Protein AF-A0A7R9H5E5-F1 (afdb_monomer_lite)

Sequence (296 aa):
MPTAVDPAMDSILPTTTNTPGRDKKLRDTEVVPTHVYNTRYPRPKNFGRKKRLFDQFARIVAHHPYVILVAVTVFSTTCLIIPLTIKKLPNFSDPQLGFEARGTVIAQRLTAWSNLLEATRPSGNLLVNPIEQHTPVASNEILNHIKPFPISKYVNHSKMNKDTDEWHTLNDLEFDEEEGWDHHGHQHLASDGFFCTIPSPQYSRIVFGSSDGSDLFSLDAIHEMCQIEHNMMKLPGVVNICETISPGECCQPWSLGNYIALLHNRTSCFHVTNSEAKTLARLAWLVLYSDLVIVL

Radius of gyration: 41.97 Å; chains: 1; bounding box: 74×59×125 Å

Organism: Timema cristinae (NCBI:txid61476)

Structure (mmCIF, N/CA/C/O backbone):
data_AF-A0A7R9H5E5-F1
#
_entry.id   AF-A0A7R9H5E5-F1
#
loop_
_atom_site.group_PDB
_atom_site.id
_atom_site.type_symbol
_atom_site.label_atom_id
_atom_site.label_alt_id
_atom_site.label_comp_id
_atom_site.label_asym_id
_atom_site.label_entity_id
_atom_site.label_seq_id
_atom_site.pdbx_PDB_ins_code
_atom_site.Cartn_x
_atom_site.Cartn_y
_atom_site.Cartn_z
_atom_site.occupancy
_atom_site.B_iso_or_equiv
_atom_site.auth_seq_id
_atom_site.auth_comp_id
_atom_site.auth_asym_id
_atom_site.auth_atom_id
_atom_site.pdbx_PDB_model_num
ATOM 1 N N . MET A 1 1 ? -19.875 -19.187 -29.699 1.00 30.58 1 MET A N 1
ATOM 2 C CA . MET A 1 1 ? -21.045 -19.181 -30.613 1.00 30.58 1 MET A CA 1
ATOM 3 C C . MET A 1 1 ? -22.263 -18.761 -29.805 1.00 30.58 1 MET A C 1
ATOM 5 O O . MET A 1 1 ? -22.307 -19.220 -28.668 1.00 30.58 1 MET A O 1
ATOM 9 N N . PRO A 1 2 ? -23.256 -18.020 -30.338 1.00 50.38 2 PRO A N 1
ATOM 10 C CA . PRO A 1 2 ? -23.307 -17.133 -31.523 1.00 50.38 2 PRO A CA 1
ATOM 11 C C . PRO A 1 2 ? -23.320 -15.633 -31.084 1.00 50.38 2 PRO A C 1
ATOM 13 O O . PRO A 1 2 ? -23.112 -15.382 -29.904 1.00 50.38 2 PRO A O 1
ATOM 16 N N . THR A 1 3 ? -23.549 -14.582 -31.889 1.00 35.91 3 THR A N 1
ATOM 17 C CA . THR A 1 3 ? -23.019 -14.184 -33.222 1.00 35.91 3 THR A CA 1
ATOM 18 C C . THR A 1 3 ? -22.928 -12.641 -33.296 1.00 35.91 3 THR A C 1
ATOM 20 O O . THR A 1 3 ? -23.486 -11.940 -32.461 1.00 35.91 3 THR A O 1
ATOM 23 N N . ALA A 1 4 ? -22.222 -12.131 -34.308 1.00 37.16 4 ALA A N 1
ATOM 24 C CA . ALA A 1 4 ? -22.147 -10.736 -34.756 1.00 37.16 4 ALA A CA 1
ATOM 25 C C . ALA A 1 4 ? -23.401 -10.229 -35.517 1.00 37.16 4 ALA A C 1
ATOM 27 O O . ALA A 1 4 ? -24.233 -11.055 -35.894 1.00 37.16 4 ALA A O 1
ATOM 28 N N . VAL A 1 5 ? -23.465 -8.912 -35.810 1.00 40.06 5 VAL A N 1
ATOM 29 C CA . VAL A 1 5 ? -23.609 -8.275 -37.159 1.00 40.06 5 VAL A CA 1
ATOM 30 C C . VAL A 1 5 ? -23.925 -6.757 -37.040 1.00 40.06 5 VAL A C 1
ATOM 32 O O . VAL A 1 5 ? -24.759 -6.368 -36.228 1.00 40.06 5 VAL A O 1
ATOM 35 N N . ASP A 1 6 ? -23.259 -5.915 -37.852 1.00 37.25 6 ASP A N 1
ATOM 36 C CA . ASP A 1 6 ? -23.466 -4.448 -37.990 1.00 37.25 6 ASP A CA 1
ATOM 37 C C . ASP A 1 6 ? -24.722 -4.074 -38.825 1.00 37.25 6 ASP A C 1
ATOM 39 O O . ASP A 1 6 ? -25.370 -4.967 -39.380 1.00 37.25 6 ASP A O 1
ATOM 43 N N . PRO A 1 7 ? -25.061 -2.772 -39.009 1.00 48.72 7 PRO A N 1
ATOM 44 C CA . PRO A 1 7 ? -24.618 -2.114 -40.259 1.00 48.72 7 PRO A CA 1
ATOM 45 C C . PRO A 1 7 ? -24.377 -0.575 -40.238 1.00 48.72 7 PRO A C 1
ATOM 47 O O . PRO A 1 7 ? -24.917 0.152 -39.413 1.00 48.72 7 PRO A O 1
ATOM 50 N N . ALA A 1 8 ? -23.604 -0.119 -41.243 1.00 33.59 8 ALA A N 1
ATOM 51 C CA . ALA A 1 8 ? -23.691 1.123 -42.056 1.00 33.59 8 ALA A CA 1
ATOM 52 C C . ALA A 1 8 ? -24.266 2.431 -41.432 1.00 33.59 8 ALA A C 1
ATOM 54 O O . ALA A 1 8 ? -25.416 2.480 -41.021 1.00 33.59 8 ALA A O 1
ATOM 55 N N . MET A 1 9 ? -23.503 3.532 -41.329 1.00 31.14 9 MET A N 1
ATOM 56 C CA . MET A 1 9 ? -23.037 4.460 -42.396 1.00 31.14 9 MET A CA 1
ATOM 57 C C . MET A 1 9 ? -24.109 5.464 -42.861 1.00 31.14 9 MET A C 1
ATOM 59 O O . MET A 1 9 ? -25.024 5.083 -43.580 1.00 31.14 9 MET A O 1
ATOM 63 N N . ASP A 1 10 ? -23.907 6.758 -42.570 1.00 31.78 10 ASP A N 1
ATOM 64 C CA . ASP A 1 10 ? -24.522 7.841 -43.351 1.00 31.78 10 ASP A CA 1
ATOM 65 C C . ASP A 1 10 ? -23.699 9.148 -43.342 1.00 31.78 10 ASP A C 1
ATOM 67 O O . ASP A 1 10 ? -22.773 9.325 -42.547 1.00 31.78 10 ASP A O 1
ATOM 71 N N . SER A 1 11 ? -24.001 10.035 -44.290 1.00 30.53 11 SER A N 1
ATOM 72 C CA . SER A 1 11 ? -23.167 11.168 -44.722 1.00 30.53 11 SER A CA 1
ATOM 73 C C . SER A 1 11 ? -23.732 12.547 -44.350 1.00 30.53 11 SER A C 1
ATOM 75 O O . SER A 1 11 ? -24.943 12.724 -44.257 1.00 30.53 11 SER A O 1
ATOM 77 N N . ILE A 1 12 ? -22.864 13.560 -44.188 1.00 33.69 12 ILE A N 1
ATOM 78 C CA . ILE A 1 12 ? -23.282 14.963 -43.996 1.00 33.69 12 ILE A CA 1
ATOM 79 C C . ILE A 1 12 ? -22.564 15.893 -44.985 1.00 33.69 12 ILE A C 1
ATOM 81 O O . ILE A 1 12 ? -21.343 16.041 -44.975 1.00 33.69 12 ILE A O 1
ATOM 85 N N . LEU A 1 13 ? -23.375 16.552 -45.813 1.00 35.41 13 LEU A N 1
ATOM 86 C CA . LEU A 1 13 ? -23.057 17.701 -46.666 1.00 35.41 13 LEU A CA 1
ATOM 87 C C . LEU A 1 13 ? -23.403 19.006 -45.916 1.00 35.41 13 LEU A C 1
ATOM 89 O O . LEU A 1 13 ? -24.338 18.987 -45.114 1.00 35.41 13 LEU A O 1
ATOM 93 N N . PRO A 1 14 ? -22.781 20.158 -46.235 1.00 37.53 14 PRO A N 1
ATOM 94 C CA . PRO A 1 14 ? -23.384 21.446 -45.896 1.00 37.53 14 PRO A CA 1
ATOM 95 C C . PRO A 1 14 ? -23.662 22.376 -47.099 1.00 37.53 14 PRO A C 1
ATOM 97 O O . PRO A 1 14 ? -22.765 22.826 -47.804 1.00 37.53 14 PRO A O 1
ATOM 100 N N . THR A 1 15 ? -24.942 22.753 -47.187 1.00 30.73 15 THR A N 1
ATOM 101 C CA . THR A 1 15 ? -25.493 24.102 -47.468 1.00 30.73 15 THR A CA 1
ATOM 102 C C . THR A 1 15 ? -25.318 24.821 -48.817 1.00 30.73 15 THR A C 1
ATOM 104 O O . THR A 1 15 ? -24.233 25.082 -49.321 1.00 30.73 15 THR A O 1
ATOM 107 N N . THR A 1 16 ? -26.475 25.291 -49.291 1.00 31.67 16 THR A N 1
ATOM 108 C CA . THR A 1 16 ? -26.753 26.203 -50.412 1.00 31.67 16 THR A CA 1
ATOM 109 C C . THR A 1 16 ? -26.912 27.665 -49.966 1.00 31.67 16 THR A C 1
ATOM 111 O O . THR A 1 16 ? -27.501 27.901 -48.912 1.00 31.67 16 THR A O 1
ATOM 114 N N . THR A 1 17 ? -26.603 28.638 -50.832 1.00 31.16 17 THR A N 1
ATOM 115 C CA . THR A 1 17 ? -27.243 29.978 -50.843 1.00 31.16 17 THR A CA 1
ATOM 116 C C . THR A 1 17 ? -27.491 30.460 -52.285 1.00 31.16 17 THR A C 1
ATOM 118 O O . THR A 1 17 ? -26.980 29.872 -53.236 1.00 31.16 17 THR A O 1
ATOM 121 N N . ASN A 1 18 ? -28.379 31.450 -52.460 1.00 31.80 18 ASN A N 1
ATOM 122 C CA . ASN A 1 18 ? -29.197 31.618 -53.673 1.00 31.80 18 ASN A CA 1
ATOM 123 C C . ASN A 1 18 ? -28.765 32.715 -54.683 1.00 31.80 18 ASN A C 1
ATOM 125 O O . ASN A 1 18 ? -28.077 33.674 -54.354 1.00 31.80 18 ASN A O 1
ATOM 129 N N . THR A 1 19 ? -29.280 32.513 -55.905 1.00 34.25 19 THR A N 1
ATOM 130 C CA . THR A 1 19 ? -29.606 33.389 -57.069 1.00 34.25 19 THR A CA 1
ATOM 131 C C . THR A 1 19 ? -29.951 34.878 -56.780 1.00 34.25 19 THR A C 1
ATOM 133 O O . THR A 1 19 ? -30.268 35.164 -55.626 1.00 34.25 19 THR A O 1
ATOM 136 N N . PRO A 1 20 ? -29.998 35.835 -57.771 1.00 41.03 20 PRO A N 1
ATOM 137 C CA . PRO A 1 20 ? -30.557 35.645 -59.139 1.00 41.03 20 PRO A CA 1
ATOM 138 C C . PRO A 1 20 ? -30.090 36.535 -60.338 1.00 41.03 20 PRO A C 1
ATOM 140 O O . PRO A 1 20 ? -29.451 37.567 -60.174 1.00 41.03 20 PRO A O 1
ATOM 143 N N . GLY A 1 21 ? -30.594 36.210 -61.548 1.00 29.02 21 GLY A N 1
ATOM 144 C CA . GLY A 1 21 ? -31.013 37.221 -62.549 1.00 29.02 21 GLY A CA 1
ATOM 145 C C . GLY A 1 21 ? -30.517 37.077 -64.006 1.00 29.02 21 GLY A C 1
ATOM 146 O O . GLY A 1 21 ? -29.321 37.143 -64.225 1.00 29.02 21 GLY A O 1
ATOM 147 N N . ARG A 1 22 ? -31.472 36.935 -64.956 1.00 33.50 22 ARG A N 1
ATOM 148 C CA . ARG A 1 22 ? -31.569 37.460 -66.361 1.00 33.50 22 ARG A CA 1
ATOM 149 C C . ARG A 1 22 ? -30.285 37.713 -67.205 1.00 33.50 22 ARG A C 1
ATOM 151 O O . ARG A 1 22 ? -29.302 38.228 -66.713 1.00 33.50 22 ARG A O 1
ATOM 158 N N . ASP A 1 23 ? -30.227 37.490 -68.525 1.00 33.25 23 ASP A N 1
ATOM 159 C CA . ASP A 1 23 ? -31.257 37.426 -69.584 1.00 33.25 23 ASP A CA 1
ATOM 160 C C . ASP A 1 23 ? -30.793 36.573 -70.791 1.00 33.25 23 ASP A C 1
ATOM 162 O O . ASP A 1 23 ? -29.602 36.322 -70.971 1.00 33.25 23 ASP A O 1
ATOM 166 N N . LYS A 1 24 ? -31.720 36.173 -71.679 1.00 44.16 24 LYS A N 1
ATOM 167 C CA . LYS A 1 24 ? -31.383 35.583 -72.994 1.00 44.16 24 LYS A CA 1
ATOM 168 C C . LYS A 1 24 ? -31.243 36.678 -74.059 1.00 44.16 24 LYS A C 1
ATOM 170 O O . LYS A 1 24 ? -32.208 37.398 -74.309 1.00 44.16 24 LYS A O 1
ATOM 175 N N . LYS A 1 25 ? -30.117 36.726 -74.783 1.00 35.56 25 LYS A N 1
ATOM 176 C CA . LYS A 1 25 ? -30.017 37.432 -76.076 1.00 35.56 25 LYS A CA 1
ATOM 177 C C . LYS A 1 25 ? -29.274 36.589 -77.122 1.00 35.56 25 LYS A C 1
ATOM 179 O O . LYS A 1 25 ? -28.651 35.584 -76.796 1.00 35.56 25 LYS A O 1
ATOM 184 N N . LEU A 1 26 ? -29.486 36.940 -78.385 1.00 41.50 26 LEU A N 1
ATOM 185 C CA . LEU A 1 26 ? -29.472 36.065 -79.557 1.00 41.50 26 LEU A CA 1
ATOM 186 C C . LEU A 1 26 ? -28.421 36.522 -80.579 1.00 41.50 26 LEU A C 1
ATOM 188 O O . LEU A 1 26 ? -28.488 37.684 -80.973 1.00 41.50 26 LEU A O 1
ATOM 192 N N . ARG A 1 27 ? -27.611 35.573 -81.092 1.00 40.44 27 ARG A N 1
ATOM 193 C CA . ARG A 1 27 ? -26.610 35.737 -82.180 1.00 40.44 27 ARG A CA 1
ATOM 194 C C . ARG A 1 27 ? -25.437 36.681 -81.799 1.00 40.44 27 ARG A C 1
ATOM 196 O O . ARG A 1 27 ? -25.564 37.456 -80.862 1.00 40.44 27 ARG A O 1
ATOM 203 N N . ASP A 1 28 ? -24.226 36.555 -82.350 1.00 35.44 28 ASP A N 1
ATOM 204 C CA . ASP A 1 28 ? -23.826 36.107 -83.696 1.00 35.44 28 ASP A CA 1
ATOM 205 C C . ASP A 1 28 ? -22.746 35.003 -83.750 1.00 35.44 28 ASP A C 1
ATOM 207 O O . ASP A 1 28 ? -22.122 34.636 -82.757 1.00 35.44 28 ASP A O 1
ATOM 211 N N . THR A 1 29 ? -22.563 34.449 -84.951 1.00 49.62 29 THR A N 1
ATOM 212 C CA . THR A 1 29 ? -21.511 33.488 -85.321 1.00 49.62 29 THR A CA 1
ATOM 213 C C . THR A 1 29 ? -20.137 34.152 -85.396 1.00 49.62 29 THR A C 1
ATOM 215 O O . THR A 1 29 ? -19.921 34.990 -86.268 1.00 49.62 29 THR A O 1
ATOM 218 N N . GLU A 1 30 ? -19.179 33.688 -84.592 1.00 36.50 30 GLU A N 1
ATOM 219 C CA . GLU A 1 30 ? -17.757 34.000 -84.766 1.00 36.50 30 GLU A CA 1
ATOM 220 C C . GLU A 1 30 ? -16.917 32.713 -84.735 1.00 36.50 30 GLU A C 1
ATOM 222 O O . GLU A 1 30 ? -17.116 31.828 -83.899 1.00 36.50 30 GLU A O 1
ATOM 227 N N . VAL A 1 31 ? -16.012 32.574 -85.707 1.00 51.69 31 VAL A N 1
ATOM 228 C CA . VAL A 1 31 ? -15.199 31.369 -85.916 1.00 51.69 31 VAL A CA 1
ATOM 229 C C . VAL A 1 31 ? -13.943 31.449 -85.050 1.00 51.69 31 VAL A C 1
ATOM 231 O O . VAL A 1 31 ? -13.020 32.196 -85.363 1.00 51.69 31 VAL A O 1
ATOM 234 N N . VAL A 1 32 ? -13.884 30.649 -83.983 1.00 44.34 32 VAL A N 1
ATOM 235 C CA . VAL A 1 32 ? -12.717 30.579 -83.086 1.00 44.34 32 VAL A CA 1
ATOM 236 C C . VAL A 1 32 ? -11.853 29.353 -83.434 1.00 44.34 32 VAL A C 1
ATOM 238 O O . VAL A 1 32 ? -12.381 28.240 -83.497 1.00 44.34 32 VAL A O 1
ATOM 241 N N . PRO A 1 33 ? -10.535 29.511 -83.673 1.00 45.06 33 PRO A N 1
ATOM 242 C CA . PRO A 1 33 ? -9.680 28.424 -84.144 1.00 45.06 33 PRO A CA 1
ATOM 243 C C . PRO A 1 33 ? -9.351 27.396 -83.053 1.00 45.06 33 PRO A C 1
ATOM 245 O O . PRO A 1 33 ? -9.128 27.726 -81.887 1.00 45.06 33 PRO A O 1
ATOM 248 N N . THR A 1 34 ? -9.231 26.130 -83.457 1.00 48.41 34 THR A N 1
ATOM 249 C CA . THR A 1 34 ? -8.848 25.007 -82.590 1.00 48.41 34 THR A CA 1
ATOM 250 C C . THR A 1 34 ? -7.374 25.074 -82.178 1.00 48.41 34 THR A C 1
ATOM 252 O O . THR A 1 34 ? -6.520 24.398 -82.759 1.00 48.41 34 THR A O 1
ATOM 255 N N . HIS A 1 35 ? -7.057 25.850 -81.142 1.00 42.81 35 HIS A N 1
ATOM 256 C CA . HIS A 1 35 ? -5.754 25.758 -80.487 1.00 42.81 35 HIS A CA 1
ATOM 257 C C . HIS A 1 35 ? -5.678 24.513 -79.597 1.00 42.81 35 HIS A C 1
ATOM 259 O O . HIS A 1 35 ? -6.291 24.421 -78.535 1.00 42.81 35 HIS A O 1
ATOM 265 N N . VAL A 1 36 ? -4.876 23.546 -80.044 1.00 52.59 36 VAL A N 1
ATOM 266 C CA . VAL A 1 36 ? -4.524 22.345 -79.283 1.00 52.59 36 VAL A CA 1
ATOM 267 C C . VAL A 1 36 ? -3.702 22.750 -78.056 1.00 52.59 36 VAL A C 1
ATOM 269 O O . VAL A 1 36 ? -2.493 22.972 -78.153 1.00 52.59 36 VAL A O 1
ATOM 272 N N . TYR A 1 37 ? -4.335 22.797 -76.882 1.00 42.12 37 TYR A N 1
ATOM 273 C CA . TYR A 1 37 ? -3.635 22.929 -75.602 1.00 42.12 37 TYR A CA 1
ATOM 274 C C . TYR A 1 37 ? -2.907 21.627 -75.258 1.00 42.12 37 TYR A C 1
ATOM 276 O O . TYR A 1 37 ? -3.362 20.804 -74.466 1.00 42.12 37 TYR A O 1
ATOM 284 N N . ASN A 1 38 ? -1.736 21.443 -75.863 1.00 46.84 38 ASN A N 1
ATOM 285 C CA . ASN A 1 38 ? -0.820 20.356 -75.549 1.00 46.84 38 ASN A CA 1
ATOM 286 C C . ASN A 1 38 ? -0.124 20.663 -74.208 1.00 46.84 38 ASN A C 1
ATOM 288 O O . ASN A 1 38 ? 1.023 21.114 -74.182 1.00 46.84 38 ASN A O 1
ATOM 292 N N . THR A 1 39 ? -0.832 20.467 -73.088 1.00 45.75 39 THR A N 1
ATOM 293 C CA . THR A 1 39 ? -0.340 20.688 -71.715 1.00 45.75 39 THR A CA 1
ATOM 294 C C . THR A 1 39 ? 0.687 19.627 -71.318 1.00 45.75 39 THR A C 1
ATOM 296 O O . THR A 1 39 ? 0.497 18.785 -70.441 1.00 45.75 39 THR A O 1
ATOM 299 N N . ARG A 1 40 ? 1.848 19.679 -71.973 1.00 50.72 40 ARG A N 1
ATOM 300 C CA . ARG A 1 40 ? 3.015 18.860 -71.659 1.00 50.72 40 ARG A CA 1
ATOM 301 C C . ARG A 1 40 ? 3.670 19.385 -70.381 1.00 50.72 40 ARG A C 1
ATOM 303 O O . ARG A 1 40 ? 4.704 20.048 -70.436 1.00 50.72 40 ARG A O 1
ATOM 310 N N . TYR A 1 41 ? 3.063 19.079 -69.232 1.00 50.50 41 TYR A N 1
ATOM 311 C CA . TYR A 1 41 ? 3.617 19.386 -67.914 1.00 50.50 41 TYR A CA 1
ATOM 312 C C . TYR A 1 41 ? 5.092 18.943 -67.850 1.00 50.50 41 TYR A C 1
ATOM 314 O O . TYR A 1 41 ? 5.395 17.776 -68.141 1.00 50.50 41 TYR A O 1
ATOM 322 N N . PRO A 1 42 ? 6.033 19.839 -67.498 1.00 56.75 42 PRO A N 1
ATOM 323 C CA . PRO A 1 42 ? 7.446 19.500 -67.475 1.00 56.75 42 PRO A CA 1
ATOM 324 C C . PRO A 1 42 ? 7.703 18.473 -66.370 1.00 56.75 42 PRO A C 1
ATOM 326 O O . PRO A 1 42 ? 7.621 18.783 -65.183 1.00 56.75 42 PRO A O 1
ATOM 329 N N . ARG A 1 43 ? 8.032 17.230 -66.753 1.00 55.44 43 ARG A N 1
ATOM 330 C CA . ARG A 1 43 ? 8.411 16.188 -65.787 1.00 55.44 43 ARG A CA 1
ATOM 331 C C . ARG A 1 43 ? 9.616 16.686 -64.975 1.00 55.44 43 ARG A C 1
ATOM 333 O O . ARG A 1 43 ? 10.664 16.934 -65.580 1.00 55.44 43 ARG A O 1
ATOM 340 N N . PRO A 1 44 ? 9.530 16.802 -63.636 1.00 59.41 44 PRO A N 1
ATOM 341 C CA . PRO A 1 44 ? 10.665 17.257 -62.847 1.00 59.41 44 PRO A CA 1
ATOM 342 C C . PRO A 1 44 ? 11.822 16.266 -63.011 1.00 59.41 44 PRO A C 1
ATOM 344 O O . PRO A 1 44 ? 11.633 15.059 -62.871 1.00 59.41 44 PRO A O 1
ATOM 347 N N . LYS A 1 45 ? 13.034 16.753 -63.308 1.00 57.69 45 LYS A N 1
ATOM 348 C CA . LYS A 1 45 ? 14.188 15.896 -63.666 1.00 57.69 45 LYS A CA 1
ATOM 349 C C . LYS A 1 45 ? 14.538 14.865 -62.572 1.00 57.69 45 LYS A C 1
ATOM 351 O O . LYS A 1 45 ? 14.987 13.762 -62.875 1.00 57.69 45 LYS A O 1
ATOM 356 N N . ASN A 1 46 ? 14.210 15.169 -61.314 1.00 55.31 46 ASN A N 1
ATOM 357 C CA . ASN A 1 46 ? 14.373 14.278 -60.157 1.00 55.31 46 ASN A CA 1
ATOM 358 C C . ASN A 1 46 ? 13.368 13.100 -60.112 1.00 55.31 46 ASN A C 1
ATOM 360 O O . ASN A 1 46 ? 13.604 12.115 -59.410 1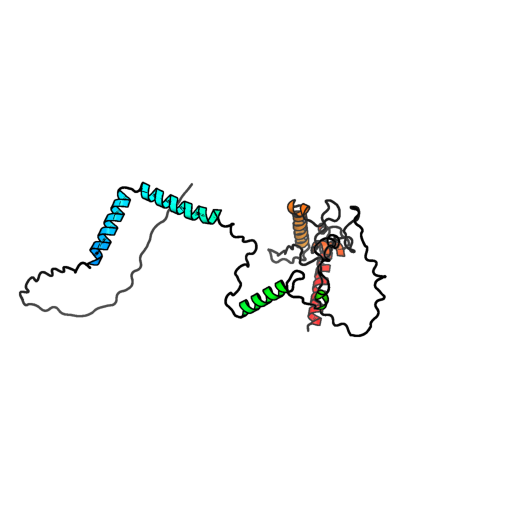.00 55.31 46 ASN A O 1
ATOM 364 N N . PHE A 1 47 ? 12.279 13.154 -60.888 1.00 56.41 47 PHE A N 1
ATOM 365 C CA . PHE A 1 47 ? 11.271 12.091 -60.993 1.00 56.41 47 PHE A CA 1
ATOM 366 C C . PHE A 1 47 ? 11.853 10.798 -61.576 1.00 56.41 47 PHE A C 1
ATOM 368 O O . PHE A 1 47 ? 11.510 9.710 -61.125 1.00 56.41 47 PHE A O 1
ATOM 375 N N . GLY A 1 48 ? 12.787 10.900 -62.529 1.00 60.53 48 GLY A N 1
ATOM 376 C CA . GLY A 1 48 ? 13.416 9.732 -63.154 1.00 60.53 48 GLY A CA 1
ATOM 377 C C . GLY A 1 48 ? 14.241 8.889 -62.176 1.00 60.53 48 GLY A C 1
ATOM 378 O O . GLY A 1 48 ? 14.211 7.662 -62.254 1.00 60.53 48 GLY A O 1
ATOM 379 N N . ARG A 1 49 ? 14.936 9.526 -61.222 1.00 64.31 49 ARG A N 1
ATOM 380 C CA .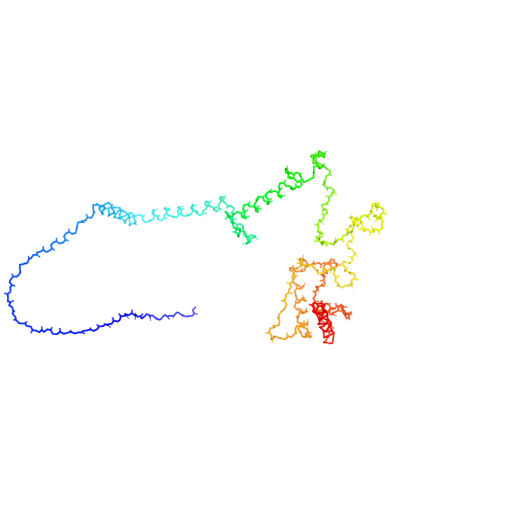 ARG A 1 49 ? 15.738 8.825 -60.203 1.00 64.31 49 ARG A CA 1
ATOM 381 C C . ARG A 1 49 ? 14.840 8.165 -59.150 1.00 64.31 49 ARG A C 1
ATOM 383 O O . ARG A 1 49 ? 15.037 6.992 -58.858 1.00 64.31 49 ARG A O 1
ATOM 390 N N . LYS A 1 50 ? 13.804 8.869 -58.664 1.00 67.25 50 LYS A N 1
ATOM 391 C CA . LYS A 1 50 ? 12.800 8.298 -57.743 1.00 67.25 50 LYS A CA 1
ATOM 392 C C . LYS A 1 50 ? 12.022 7.137 -58.374 1.00 67.25 50 LYS A C 1
ATOM 394 O O . LYS A 1 50 ? 11.904 6.091 -57.747 1.00 67.25 50 LYS A O 1
ATOM 399 N N . LYS A 1 51 ? 11.564 7.282 -59.625 1.00 73.00 51 LYS A N 1
ATOM 400 C CA . LYS A 1 51 ? 10.860 6.213 -60.347 1.00 73.00 51 LYS A CA 1
ATOM 401 C C . LYS A 1 51 ? 11.731 4.962 -60.498 1.00 73.00 51 LYS A C 1
ATOM 403 O O . LYS A 1 51 ? 11.282 3.881 -60.150 1.00 73.00 51 LYS A O 1
ATOM 408 N N . ARG A 1 52 ? 12.995 5.101 -60.923 1.00 74.12 52 ARG A N 1
ATOM 409 C CA . ARG A 1 52 ? 13.918 3.955 -61.054 1.00 74.12 52 ARG A CA 1
ATOM 410 C C . ARG A 1 52 ? 14.137 3.204 -59.736 1.00 74.12 52 ARG A C 1
ATOM 412 O O . ARG A 1 52 ? 14.191 1.982 -59.773 1.00 74.12 52 ARG A O 1
ATOM 419 N N . LEU A 1 53 ? 14.228 3.912 -58.607 1.00 76.69 53 LEU A N 1
ATOM 420 C CA . LEU A 1 53 ? 14.357 3.298 -57.278 1.00 76.69 53 LEU A CA 1
ATOM 421 C C . LEU A 1 53 ? 13.082 2.545 -56.866 1.00 76.69 53 LEU A C 1
ATOM 423 O O . LEU A 1 53 ? 13.169 1.416 -56.392 1.00 76.69 53 LEU A O 1
ATOM 427 N N . PHE A 1 54 ? 11.902 3.124 -57.102 1.00 81.38 54 PHE A N 1
ATOM 428 C CA . PHE A 1 54 ? 10.623 2.463 -56.817 1.00 81.38 54 PHE A CA 1
ATOM 429 C C . PHE A 1 54 ? 10.409 1.224 -57.706 1.00 81.38 54 PHE A C 1
ATOM 431 O O . PHE A 1 54 ? 10.097 0.145 -57.206 1.00 81.38 54 PHE A O 1
ATOM 438 N N . ASP A 1 55 ? 10.696 1.341 -59.007 1.00 81.56 55 ASP A N 1
ATOM 439 C CA . ASP A 1 55 ? 10.650 0.237 -59.973 1.00 81.56 55 ASP A CA 1
ATOM 440 C C . ASP A 1 55 ? 11.692 -0.862 -59.653 1.00 81.56 55 ASP A C 1
ATOM 442 O O . ASP A 1 55 ? 11.541 -2.005 -60.082 1.00 81.56 55 ASP A O 1
ATOM 446 N N . GLN A 1 56 ? 12.788 -0.545 -58.950 1.00 79.38 56 GLN A N 1
ATOM 447 C CA . GLN A 1 56 ? 13.765 -1.525 -58.450 1.00 79.38 56 GLN A CA 1
ATOM 448 C C . GLN A 1 56 ? 13.260 -2.223 -57.183 1.00 79.38 56 GLN A C 1
ATOM 450 O O . GLN A 1 56 ? 13.255 -3.451 -57.140 1.00 79.38 56 GLN A O 1
ATOM 455 N N . PHE A 1 57 ? 12.773 -1.466 -56.197 1.00 85.06 57 PHE A N 1
ATOM 456 C CA . PHE A 1 57 ? 12.185 -2.008 -54.969 1.00 85.06 57 PHE A CA 1
ATOM 457 C C . PHE A 1 57 ? 11.029 -2.974 -55.270 1.00 85.06 57 PHE A C 1
ATOM 459 O O . PHE A 1 57 ? 11.055 -4.118 -54.822 1.00 85.06 57 PHE A O 1
ATOM 466 N N . ALA A 1 58 ? 10.078 -2.567 -56.118 1.00 85.81 58 ALA A N 1
ATOM 467 C CA . ALA A 1 58 ? 8.949 -3.405 -56.520 1.00 85.81 58 ALA A CA 1
ATOM 468 C C . ALA A 1 58 ? 9.391 -4.721 -57.192 1.00 85.81 58 ALA A C 1
ATOM 470 O O . ALA A 1 58 ? 8.815 -5.775 -56.927 1.00 85.81 58 ALA A O 1
ATOM 471 N N . ARG A 1 59 ? 10.452 -4.692 -58.015 1.00 85.56 59 ARG A N 1
ATOM 472 C CA . ARG A 1 59 ? 11.016 -5.910 -58.625 1.00 85.56 59 ARG A CA 1
ATOM 473 C 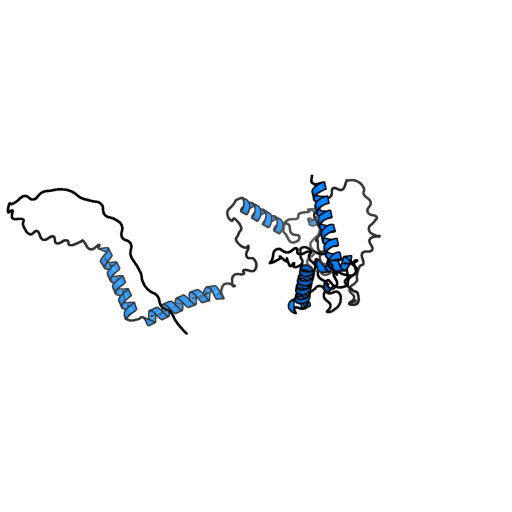C . ARG A 1 59 ? 11.644 -6.844 -57.592 1.00 85.56 59 ARG A C 1
ATOM 475 O O . ARG A 1 59 ? 11.417 -8.046 -57.688 1.00 85.56 59 ARG A O 1
ATOM 482 N N . ILE A 1 60 ? 12.385 -6.311 -56.620 1.00 86.00 60 ILE A N 1
ATOM 483 C CA . ILE A 1 60 ? 13.032 -7.105 -55.561 1.00 86.00 60 ILE A CA 1
ATOM 484 C C . ILE A 1 60 ? 11.974 -7.766 -54.662 1.00 86.00 60 ILE A C 1
ATOM 486 O O . ILE A 1 60 ? 12.068 -8.963 -54.401 1.00 86.00 60 ILE A O 1
ATOM 490 N N . VAL A 1 61 ? 10.926 -7.026 -54.275 1.00 90.94 61 VAL A N 1
ATOM 491 C CA . VAL A 1 61 ? 9.791 -7.557 -53.494 1.00 90.94 61 VAL A CA 1
ATOM 492 C C . VAL A 1 61 ? 9.050 -8.665 -54.248 1.00 90.94 61 VAL A C 1
ATOM 494 O O . VAL A 1 61 ? 8.726 -9.687 -53.650 1.00 90.94 61 VAL A O 1
ATOM 497 N N . ALA A 1 62 ? 8.821 -8.501 -55.554 1.00 90.25 62 ALA A N 1
ATOM 498 C CA . ALA A 1 62 ? 8.095 -9.486 -56.357 1.00 90.25 62 ALA A CA 1
ATOM 499 C C . ALA A 1 62 ? 8.893 -10.774 -56.648 1.00 90.25 62 ALA A C 1
ATOM 501 O O . ALA A 1 62 ? 8.303 -11.849 -56.686 1.00 90.25 62 ALA A O 1
ATOM 502 N N . HIS A 1 63 ? 10.213 -10.687 -56.860 1.00 91.94 63 HIS A N 1
ATOM 503 C CA . HIS A 1 63 ? 11.030 -11.847 -57.260 1.00 91.94 63 HIS A CA 1
ATOM 504 C C . HIS A 1 63 ? 11.695 -12.572 -56.080 1.00 91.94 63 HIS A C 1
ATOM 506 O O . HIS A 1 63 ? 11.978 -13.764 -56.184 1.00 91.94 63 HIS A O 1
ATOM 512 N N . HIS A 1 64 ? 11.948 -11.885 -54.958 1.00 91.25 64 HIS A N 1
ATOM 513 C CA . HIS A 1 64 ? 12.673 -12.448 -53.810 1.00 91.25 64 HIS A CA 1
ATOM 514 C C . HIS A 1 64 ? 12.003 -12.164 -52.444 1.00 91.25 64 HIS A C 1
ATOM 516 O O . HIS A 1 64 ? 12.695 -11.767 -51.501 1.00 91.25 64 HIS A O 1
ATOM 522 N N . PRO A 1 65 ? 10.682 -12.397 -52.276 1.00 91.50 65 PRO A N 1
ATOM 523 C CA . PRO A 1 65 ? 9.968 -12.065 -51.038 1.00 91.50 65 PRO A CA 1
ATOM 524 C C . PRO A 1 65 ? 10.547 -12.776 -49.804 1.00 91.50 65 PRO A C 1
ATOM 526 O O . PRO A 1 65 ? 10.721 -12.152 -48.760 1.00 91.50 65 PRO A O 1
ATOM 529 N N . TYR A 1 66 ? 10.931 -14.051 -49.927 1.00 93.69 66 TYR A N 1
ATOM 530 C CA . TYR A 1 66 ? 11.513 -14.826 -48.823 1.00 93.69 66 TYR A CA 1
ATOM 531 C C . TYR A 1 66 ? 12.844 -14.258 -48.312 1.00 93.69 66 TYR A C 1
ATOM 533 O O . TYR A 1 66 ? 13.091 -14.290 -47.111 1.00 93.69 66 TYR A O 1
ATOM 541 N N . VAL A 1 67 ? 13.680 -13.689 -49.190 1.00 93.31 67 VAL A N 1
ATOM 542 C CA . VAL A 1 67 ? 14.962 -13.077 -48.792 1.00 93.31 67 VAL A CA 1
ATOM 543 C C . VAL A 1 67 ? 14.717 -11.833 -47.937 1.00 93.31 67 VAL A C 1
ATOM 545 O O . VAL A 1 67 ? 15.392 -11.635 -46.930 1.00 93.31 67 VAL A O 1
ATOM 548 N N . ILE A 1 68 ? 13.711 -11.028 -48.295 1.00 93.75 68 ILE A N 1
ATOM 549 C CA . ILE A 1 68 ? 13.305 -9.853 -47.514 1.00 93.75 68 ILE A CA 1
ATOM 550 C C . ILE A 1 68 ? 12.735 -10.286 -46.161 1.00 93.75 68 ILE A C 1
ATOM 552 O O . ILE A 1 68 ? 13.128 -9.732 -45.139 1.00 93.75 68 ILE A O 1
ATOM 556 N N . LEU A 1 69 ? 11.854 -11.293 -46.139 1.00 94.38 69 LEU A N 1
ATOM 557 C CA . LEU A 1 69 ? 11.279 -11.811 -44.895 1.00 94.38 69 LEU A CA 1
ATOM 558 C C . LEU A 1 69 ? 12.366 -12.320 -43.939 1.00 94.38 69 LEU A C 1
ATOM 560 O O . LEU A 1 69 ? 12.356 -11.934 -42.776 1.00 94.38 69 LEU A O 1
ATOM 564 N N . VAL A 1 70 ? 13.335 -13.105 -44.425 1.00 96.12 70 VAL A N 1
ATOM 565 C CA . VAL A 1 70 ? 14.465 -13.590 -43.611 1.00 96.12 70 VAL A CA 1
ATOM 566 C C . VAL A 1 70 ? 15.350 -12.439 -43.122 1.00 96.12 70 VAL A C 1
ATOM 568 O O . VAL A 1 70 ? 15.722 -12.410 -41.952 1.00 96.12 70 VAL A O 1
ATOM 571 N N . ALA A 1 71 ? 15.659 -11.453 -43.970 1.00 95.88 71 ALA A N 1
ATOM 572 C CA . ALA A 1 71 ? 16.445 -10.292 -43.550 1.00 95.88 71 ALA A CA 1
ATOM 573 C C . ALA A 1 71 ? 15.736 -9.483 -42.445 1.00 95.88 71 ALA A C 1
ATOM 575 O O . ALA A 1 71 ? 16.367 -9.085 -41.465 1.00 95.88 71 ALA A O 1
ATOM 576 N N . VAL A 1 72 ? 14.420 -9.279 -42.570 1.00 96.88 72 VAL A N 1
ATOM 577 C CA . VAL A 1 72 ? 13.607 -8.550 -41.585 1.00 96.88 72 VAL A CA 1
ATOM 578 C C . VAL A 1 72 ? 13.443 -9.339 -40.286 1.00 96.88 72 VAL A C 1
ATOM 580 O O . VAL A 1 72 ? 13.542 -8.739 -39.217 1.00 96.88 72 VAL A O 1
ATOM 583 N N . THR A 1 73 ? 13.243 -10.661 -40.328 1.00 96.94 73 THR A N 1
ATOM 584 C CA . THR A 1 73 ? 13.131 -11.466 -39.100 1.00 96.94 73 THR A CA 1
ATOM 585 C C . THR A 1 73 ? 14.461 -11.554 -38.361 1.00 96.94 73 THR A C 1
ATOM 587 O O . THR A 1 73 ? 14.473 -11.371 -37.146 1.00 96.94 73 THR A O 1
ATOM 590 N N . VAL A 1 74 ? 15.592 -11.735 -39.054 1.00 97.81 74 VAL A N 1
ATOM 591 C CA . VAL A 1 74 ? 16.929 -11.717 -38.428 1.00 97.81 74 VAL A CA 1
ATOM 592 C C . VAL A 1 74 ? 17.228 -10.347 -37.810 1.00 97.81 74 VAL A C 1
ATOM 594 O O . VAL A 1 74 ? 17.661 -10.272 -36.660 1.00 97.81 74 VAL A O 1
ATOM 597 N N . PHE A 1 75 ? 16.934 -9.248 -38.511 1.00 97.50 75 PHE A N 1
ATOM 598 C CA . PHE A 1 75 ? 17.104 -7.902 -37.956 1.00 97.50 75 PHE A CA 1
ATOM 599 C C . PHE A 1 75 ? 16.187 -7.645 -36.745 1.00 97.50 75 PHE A C 1
ATOM 601 O O . PHE A 1 75 ? 16.644 -7.192 -35.702 1.00 97.50 75 PHE A O 1
ATOM 608 N N . SER A 1 76 ? 14.902 -8.002 -36.828 1.00 97.31 76 SER A N 1
ATOM 609 C CA . SER A 1 76 ? 13.949 -7.819 -35.724 1.00 97.31 76 SER A CA 1
ATOM 610 C C . SER A 1 76 ? 14.305 -8.661 -34.493 1.00 97.31 76 SER A C 1
ATOM 612 O O . SER A 1 76 ? 14.311 -8.140 -33.380 1.00 97.31 76 SER A O 1
ATOM 614 N N . THR A 1 77 ? 14.648 -9.939 -34.677 1.00 97.62 77 THR A N 1
ATOM 615 C CA . THR A 1 77 ? 15.029 -10.838 -33.574 1.00 97.62 77 THR A CA 1
ATOM 616 C C . THR A 1 77 ? 16.324 -10.401 -32.904 1.00 97.62 77 THR A C 1
ATOM 618 O O . THR A 1 77 ? 16.371 -10.350 -31.678 1.00 97.62 77 THR A O 1
ATOM 621 N N . THR A 1 78 ? 17.348 -10.001 -33.664 1.00 97.06 78 THR A N 1
ATOM 622 C CA . THR A 1 78 ? 18.580 -9.437 -33.084 1.00 97.06 78 THR A CA 1
ATOM 623 C C . THR A 1 78 ? 18.306 -8.144 -32.312 1.00 97.06 78 THR A C 1
ATOM 625 O O . THR A 1 78 ? 18.753 -8.024 -31.172 1.00 97.06 78 THR A O 1
ATOM 628 N N . CYS A 1 79 ? 17.491 -7.226 -32.844 1.00 95.31 79 CYS A N 1
ATOM 629 C CA . CYS A 1 79 ? 17.073 -6.014 -32.130 1.00 95.31 79 CYS A CA 1
ATOM 630 C C . CYS A 1 79 ? 16.264 -6.272 -30.842 1.00 95.31 79 CYS A C 1
ATOM 632 O O . CYS A 1 79 ? 16.246 -5.398 -29.980 1.00 95.31 79 CYS A O 1
ATOM 634 N N . LEU A 1 80 ? 15.624 -7.437 -30.683 1.00 95.19 80 LEU A N 1
ATOM 635 C CA . LEU A 1 80 ? 14.941 -7.835 -29.443 1.00 95.19 80 LEU A CA 1
ATOM 636 C C . LEU A 1 80 ? 15.881 -8.561 -28.468 1.00 95.19 80 LEU A C 1
ATOM 638 O O . LEU A 1 80 ? 15.912 -8.244 -27.281 1.00 95.19 80 LEU A O 1
ATOM 642 N N . ILE A 1 81 ? 16.675 -9.514 -28.960 1.00 96.19 81 ILE A N 1
ATOM 643 C CA . ILE A 1 81 ? 17.561 -10.348 -28.136 1.00 96.19 81 ILE A CA 1
ATOM 644 C C . ILE A 1 81 ? 18.704 -9.517 -27.538 1.00 96.19 81 ILE A C 1
ATOM 646 O O . ILE A 1 81 ? 19.042 -9.704 -26.370 1.00 96.19 81 ILE A O 1
ATOM 650 N N . ILE A 1 82 ? 19.283 -8.574 -28.291 1.00 95.56 82 ILE A N 1
ATOM 651 C CA . ILE A 1 82 ? 20.436 -7.776 -27.841 1.00 95.56 82 ILE A CA 1
ATOM 652 C C . ILE A 1 82 ? 20.099 -6.946 -26.579 1.00 95.56 82 ILE A C 1
ATOM 654 O O . ILE A 1 82 ? 20.811 -7.092 -25.584 1.00 95.56 82 ILE A O 1
ATOM 658 N N . PRO A 1 83 ? 19.016 -6.139 -26.523 1.00 94.00 83 PRO A N 1
ATOM 659 C CA . PRO A 1 83 ? 18.630 -5.445 -25.292 1.00 94.00 83 PRO A CA 1
ATOM 660 C C . PRO A 1 83 ? 18.282 -6.389 -24.136 1.00 94.00 83 PRO A C 1
ATOM 662 O O . PRO A 1 83 ? 18.724 -6.142 -23.017 1.00 94.00 83 PRO A O 1
ATOM 665 N N . LEU A 1 84 ? 17.538 -7.472 -24.404 1.00 93.56 84 LEU A N 1
ATOM 666 C CA . LEU A 1 84 ? 17.065 -8.414 -23.378 1.00 93.56 84 LEU A CA 1
ATOM 667 C C . LEU A 1 84 ? 18.181 -9.259 -22.743 1.00 93.56 84 LEU A C 1
ATOM 669 O O . LEU A 1 84 ? 18.011 -9.748 -21.631 1.00 93.56 84 LEU A O 1
ATOM 673 N N . THR A 1 85 ? 19.308 -9.446 -23.436 1.00 93.75 85 THR A N 1
ATOM 674 C CA . THR A 1 85 ? 20.460 -10.218 -22.933 1.00 93.75 85 THR A CA 1
ATOM 675 C C . THR A 1 85 ? 21.550 -9.337 -22.323 1.00 93.75 85 THR A C 1
ATOM 677 O O . THR A 1 85 ? 22.194 -9.748 -21.362 1.00 93.75 85 THR A O 1
ATOM 680 N N . ILE A 1 86 ? 21.756 -8.119 -22.840 1.00 94.88 86 ILE A N 1
ATOM 681 C CA . ILE A 1 86 ? 22.802 -7.202 -22.352 1.00 94.88 86 ILE A CA 1
ATOM 682 C C . ILE A 1 86 ? 22.333 -6.382 -21.141 1.00 94.88 86 ILE A C 1
ATOM 684 O O . ILE A 1 86 ? 23.151 -5.984 -20.306 1.00 94.88 86 ILE A O 1
ATOM 688 N N . LYS A 1 87 ? 21.035 -6.078 -21.034 1.00 92.12 87 LYS A N 1
ATOM 689 C CA . LYS A 1 87 ? 20.479 -5.292 -19.927 1.00 92.12 87 LYS A CA 1
ATOM 690 C C . LYS A 1 87 ? 19.612 -6.167 -19.033 1.00 92.12 87 LYS A C 1
ATOM 692 O O . LYS A 1 87 ? 18.789 -6.941 -19.508 1.00 92.12 87 LYS A O 1
ATOM 697 N N . LYS A 1 88 ? 19.767 -5.989 -17.717 1.00 91.31 88 LYS A N 1
ATOM 698 C CA . LYS A 1 88 ? 18.788 -6.483 -16.743 1.00 91.31 88 LYS A CA 1
ATOM 699 C C . LYS A 1 88 ? 17.434 -5.835 -17.042 1.00 91.31 88 LYS A C 1
ATOM 701 O O . LYS A 1 88 ? 17.392 -4.671 -17.450 1.00 91.31 88 LYS A O 1
ATOM 706 N N . LEU A 1 89 ? 16.352 -6.578 -16.819 1.00 91.25 89 LEU A N 1
ATOM 707 C CA . LEU A 1 89 ? 14.998 -6.037 -16.924 1.00 91.25 89 LEU A CA 1
ATOM 708 C C . LEU A 1 89 ? 14.844 -4.818 -15.992 1.00 91.25 89 LEU A C 1
ATOM 710 O O . LEU A 1 89 ? 15.438 -4.812 -14.908 1.00 91.25 89 LEU A O 1
ATOM 714 N N . PRO A 1 90 ? 14.089 -3.781 -16.402 1.00 90.62 90 PRO A N 1
ATOM 715 C CA . PRO A 1 90 ? 13.837 -2.623 -15.553 1.00 90.62 90 PRO A CA 1
ATOM 716 C C . PRO A 1 90 ? 13.130 -3.063 -14.270 1.00 90.62 90 PRO A C 1
ATOM 718 O O . PRO A 1 90 ? 12.190 -3.856 -14.316 1.00 90.62 90 PRO A O 1
ATOM 721 N N . ASN A 1 91 ? 13.590 -2.549 -13.129 1.00 91.56 91 ASN A N 1
ATOM 722 C CA . ASN A 1 91 ? 12.924 -2.785 -11.857 1.00 91.56 91 ASN A CA 1
ATOM 723 C C . ASN A 1 91 ? 11.858 -1.707 -11.614 1.00 91.56 91 ASN A C 1
ATOM 725 O O . ASN A 1 91 ? 12.137 -0.521 -11.777 1.00 91.56 91 ASN A O 1
ATOM 729 N N . PHE A 1 92 ? 10.671 -2.135 -11.188 1.00 93.06 92 PHE A N 1
ATOM 730 C CA . PHE A 1 92 ? 9.525 -1.286 -10.853 1.00 93.06 92 PHE A CA 1
ATOM 731 C C . PHE A 1 92 ? 9.123 -1.393 -9.367 1.00 93.06 92 PHE A C 1
ATOM 733 O O . PHE A 1 92 ? 8.004 -1.031 -9.020 1.00 93.06 92 PHE A O 1
ATOM 740 N N . SER A 1 93 ? 10.008 -1.895 -8.486 1.00 95.56 93 SER A N 1
ATOM 741 C CA . SER A 1 93 ? 9.753 -1.987 -7.032 1.00 95.56 93 SER A CA 1
ATOM 742 C C . SER A 1 93 ? 9.322 -0.663 -6.397 1.00 95.56 93 SER A C 1
ATOM 744 O O . SER A 1 93 ? 8.533 -0.679 -5.459 1.00 95.56 93 SER A O 1
ATOM 746 N N . ASP A 1 94 ? 9.838 0.462 -6.897 1.00 94.00 94 ASP A N 1
ATOM 747 C CA . ASP A 1 94 ? 9.422 1.802 -6.491 1.00 94.00 94 ASP A CA 1
ATOM 748 C C . ASP A 1 94 ? 8.764 2.519 -7.688 1.00 94.00 94 ASP A C 1
ATOM 750 O O . ASP A 1 94 ? 9.459 2.886 -8.644 1.00 94.00 94 ASP A O 1
ATOM 754 N N . PRO A 1 95 ? 7.431 2.719 -7.671 1.00 92.44 95 PRO A N 1
ATOM 755 C CA . PRO A 1 95 ? 6.710 3.404 -8.737 1.00 92.44 95 PRO A CA 1
ATOM 756 C C . PRO A 1 95 ? 6.897 4.931 -8.715 1.00 92.44 95 PRO A C 1
ATOM 758 O O . PRO A 1 95 ? 6.447 5.593 -9.647 1.00 92.44 95 PRO A O 1
ATOM 761 N N . GLN A 1 96 ? 7.530 5.506 -7.683 1.00 91.31 96 GLN A N 1
ATOM 762 C CA . GLN A 1 96 ? 7.789 6.948 -7.570 1.00 91.31 96 GLN A CA 1
ATOM 763 C C . GLN A 1 96 ? 9.132 7.367 -8.203 1.00 91.31 96 GLN A C 1
ATOM 765 O O . GLN A 1 96 ? 9.433 8.562 -8.312 1.00 91.31 96 GLN A O 1
ATOM 770 N N . LEU A 1 97 ? 9.925 6.410 -8.698 1.00 90.56 97 LEU A N 1
ATOM 771 C CA . LEU A 1 97 ? 11.157 6.690 -9.433 1.00 90.56 97 LEU A CA 1
ATOM 772 C C . LEU A 1 97 ? 10.878 7.491 -10.714 1.00 90.56 97 LEU A C 1
ATOM 774 O O . LEU A 1 97 ? 10.179 7.044 -11.620 1.00 90.56 97 LEU A O 1
ATOM 778 N N . GLY A 1 98 ? 11.499 8.669 -10.814 1.00 89.25 98 GLY A N 1
ATOM 779 C CA . GLY A 1 98 ? 11.420 9.543 -11.990 1.00 89.25 98 GLY A CA 1
ATOM 780 C C . GLY A 1 98 ? 10.486 10.750 -11.857 1.00 89.25 98 GLY A C 1
ATOM 781 O O . GLY A 1 98 ? 10.491 11.589 -12.753 1.00 89.25 98 GLY A O 1
ATOM 782 N N . PHE A 1 99 ? 9.762 10.904 -10.742 1.00 92.44 99 PHE A N 1
ATOM 783 C CA . PHE A 1 99 ? 8.943 12.099 -10.467 1.00 92.44 99 PHE A CA 1
ATOM 784 C C . PHE A 1 99 ? 9.744 13.310 -9.932 1.00 92.44 99 PHE A C 1
ATOM 786 O O . PHE A 1 99 ? 9.171 14.343 -9.589 1.00 92.44 99 PHE A O 1
ATOM 793 N N . GLU A 1 100 ? 11.076 13.225 -9.888 1.00 90.94 100 GLU A N 1
ATOM 794 C CA . GLU A 1 100 ? 11.949 14.348 -9.533 1.00 90.94 100 GLU A CA 1
ATOM 795 C C . GLU A 1 100 ? 12.059 15.395 -10.662 1.00 90.94 100 GLU A C 1
ATOM 797 O O . GLU A 1 100 ? 12.323 15.081 -11.824 1.00 90.94 100 GLU A O 1
ATOM 802 N N . ALA A 1 101 ? 11.917 16.679 -10.314 1.00 91.81 101 ALA A N 1
ATOM 803 C CA . ALA A 1 101 ? 11.957 17.802 -11.255 1.00 91.81 101 ALA A CA 1
ATOM 804 C C . ALA A 1 101 ? 13.393 18.141 -11.721 1.00 91.81 101 ALA A C 1
ATOM 806 O O . ALA A 1 101 ? 13.958 19.185 -11.370 1.00 91.81 101 ALA A O 1
ATOM 807 N N . ARG A 1 102 ? 14.004 17.242 -12.503 1.00 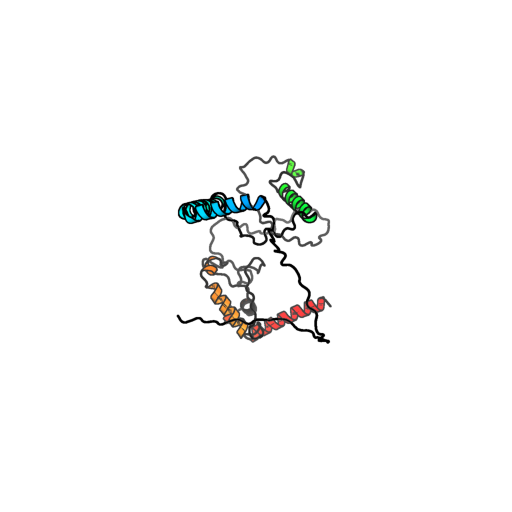91.44 102 ARG A N 1
ATOM 808 C CA . ARG A 1 102 ? 15.380 17.362 -13.018 1.00 91.44 102 ARG A CA 1
ATOM 809 C C . ARG A 1 102 ? 15.618 18.674 -13.775 1.00 91.44 102 ARG A C 1
ATOM 811 O O . ARG A 1 102 ? 14.739 19.199 -14.449 1.00 91.44 102 ARG A O 1
ATOM 818 N N . GLY A 1 103 ? 16.844 19.192 -13.677 1.00 92.50 103 GLY A N 1
ATOM 819 C CA . GLY A 1 103 ? 17.263 20.433 -14.343 1.00 92.50 103 GLY A CA 1
ATOM 820 C C . GLY A 1 103 ? 16.816 21.728 -13.653 1.00 92.50 103 GLY A C 1
ATOM 821 O O . GLY A 1 103 ? 17.217 22.807 -14.081 1.00 92.50 103 GLY A O 1
ATOM 822 N N . THR A 1 104 ? 16.037 21.651 -12.571 1.00 96.44 104 THR A N 1
ATOM 823 C CA . THR A 1 104 ? 15.660 22.823 -11.766 1.00 96.44 104 THR A CA 1
ATOM 824 C C . THR A 1 104 ? 16.732 23.179 -10.729 1.00 96.44 104 THR A C 1
ATOM 826 O O . THR A 1 104 ? 17.458 22.314 -10.235 1.00 96.44 104 THR A O 1
ATOM 829 N N . VAL A 1 105 ? 16.794 24.456 -10.329 1.00 96.75 105 VAL A N 1
ATOM 830 C CA . VAL A 1 105 ? 17.691 24.925 -9.250 1.00 96.75 105 VAL A CA 1
ATOM 831 C C . VAL A 1 105 ? 17.369 24.241 -7.915 1.00 96.75 105 VAL A C 1
ATOM 833 O O . VAL A 1 105 ? 18.273 23.980 -7.123 1.00 96.75 105 VAL A O 1
ATOM 836 N N . ILE A 1 106 ? 16.095 23.912 -7.661 1.00 96.06 106 ILE A N 1
ATOM 837 C CA . ILE A 1 106 ? 15.702 23.179 -6.452 1.00 96.06 106 ILE A CA 1
ATOM 838 C C . ILE A 1 106 ? 16.201 21.729 -6.489 1.00 96.06 106 ILE A C 1
ATOM 840 O O . ILE A 1 106 ? 16.793 21.289 -5.509 1.00 96.06 106 ILE A O 1
ATOM 844 N N . ALA A 1 107 ? 16.089 21.027 -7.624 1.00 95.12 107 ALA A N 1
ATOM 845 C CA . ALA A 1 107 ? 16.653 19.685 -7.769 1.00 95.12 107 ALA A CA 1
ATOM 846 C C . ALA A 1 107 ? 18.180 19.689 -7.613 1.00 95.12 107 ALA A C 1
ATOM 848 O O . ALA A 1 107 ? 18.705 18.878 -6.864 1.00 95.12 107 ALA A O 1
ATOM 849 N N . GLN A 1 108 ? 18.896 20.648 -8.214 1.00 96.12 108 GLN A N 1
ATOM 850 C CA . GLN A 1 108 ? 20.350 20.779 -8.028 1.00 96.12 108 GLN A CA 1
ATOM 851 C C . GLN A 1 108 ? 20.741 20.935 -6.550 1.00 96.12 108 GLN A C 1
ATOM 853 O O . GLN A 1 108 ? 21.689 20.297 -6.095 1.00 96.12 108 GLN A O 1
ATOM 858 N N . ARG A 1 109 ? 20.002 21.753 -5.787 1.00 97.31 109 ARG A N 1
ATOM 859 C CA . ARG A 1 109 ? 20.227 21.931 -4.343 1.00 97.31 109 ARG A CA 1
ATOM 860 C C . ARG A 1 109 ? 19.909 20.664 -3.549 1.00 97.31 109 ARG A C 1
ATOM 862 O O . ARG A 1 109 ? 20.687 20.310 -2.672 1.00 97.31 109 ARG A O 1
ATOM 869 N N . LEU A 1 110 ? 18.820 19.968 -3.878 1.00 95.81 110 LEU A N 1
ATOM 870 C CA . LEU A 1 110 ? 18.445 18.702 -3.241 1.00 95.81 110 LEU A CA 1
ATOM 871 C C . LEU A 1 110 ? 19.465 17.590 -3.529 1.00 95.81 110 LEU A C 1
ATOM 873 O O . LEU A 1 110 ? 19.862 16.898 -2.600 1.00 95.81 110 LEU A O 1
ATOM 877 N N . THR A 1 111 ? 19.961 17.466 -4.764 1.00 94.62 111 THR A N 1
ATOM 878 C CA . THR A 1 111 ? 21.022 16.509 -5.126 1.00 94.62 111 THR A CA 1
ATOM 879 C C . THR A 1 111 ? 22.356 16.852 -4.457 1.00 94.62 111 THR A C 1
ATOM 881 O O . THR A 1 111 ? 23.061 15.963 -3.986 1.00 94.62 111 THR A O 1
ATOM 884 N N . ALA A 1 112 ? 22.721 18.136 -4.369 1.00 96.06 112 ALA A N 1
ATOM 885 C CA . ALA A 1 112 ? 23.919 18.548 -3.636 1.00 96.06 112 ALA A CA 1
ATOM 886 C C . ALA A 1 112 ? 23.802 18.223 -2.135 1.00 96.06 112 ALA A C 1
ATOM 888 O O . ALA A 1 112 ? 24.757 17.737 -1.535 1.00 96.06 112 ALA A O 1
ATOM 889 N N . TRP A 1 113 ? 22.619 18.431 -1.551 1.00 95.75 113 TRP A N 1
ATOM 890 C CA . TRP A 1 113 ? 22.317 18.094 -0.161 1.00 95.75 113 TRP A CA 1
ATOM 891 C C . TRP A 1 113 ? 22.315 16.579 0.099 1.00 95.75 113 TRP A C 1
ATOM 893 O O . TRP A 1 113 ? 22.912 16.137 1.076 1.00 95.75 113 TRP A O 1
ATOM 903 N N . SER A 1 114 ? 21.730 15.761 -0.784 1.00 95.12 114 SER A N 1
ATOM 904 C CA . SER A 1 114 ? 21.771 14.298 -0.646 1.00 95.12 114 SER A CA 1
ATOM 905 C C . SER A 1 114 ? 23.195 13.754 -0.757 1.00 95.12 114 SER A C 1
ATOM 907 O O . SER A 1 114 ? 23.580 12.893 0.027 1.00 95.12 114 SER A O 1
ATOM 909 N N . ASN A 1 115 ? 24.000 14.297 -1.676 1.00 94.38 115 ASN A N 1
ATOM 910 C CA . ASN A 1 115 ? 25.408 13.927 -1.817 1.00 94.38 115 ASN A CA 1
ATOM 911 C C . ASN A 1 115 ? 26.239 14.346 -0.594 1.00 94.38 115 ASN A C 1
ATOM 913 O O . ASN A 1 115 ? 27.152 13.621 -0.209 1.00 94.38 115 ASN A O 1
ATOM 917 N N . LEU A 1 116 ? 25.918 15.486 0.031 1.00 94.94 116 LEU A N 1
ATOM 918 C CA . LEU A 1 116 ? 26.539 15.907 1.287 1.00 94.94 116 LEU A CA 1
ATOM 919 C C . LEU A 1 116 ? 26.193 14.935 2.422 1.00 94.94 116 LEU A C 1
ATOM 921 O O . LEU A 1 116 ? 27.107 14.445 3.073 1.00 94.94 116 LEU A O 1
ATOM 925 N N . LEU A 1 117 ? 24.907 14.606 2.607 1.00 94.06 117 LEU A N 1
ATOM 926 C CA . LEU A 1 117 ? 24.456 13.656 3.633 1.00 94.06 117 LEU A CA 1
ATOM 927 C C . LEU A 1 117 ? 25.085 12.264 3.468 1.00 94.06 117 LEU A C 1
ATOM 929 O O . LEU A 1 117 ? 25.450 11.640 4.461 1.00 94.06 117 LEU A O 1
ATOM 933 N N . GLU A 1 118 ? 25.230 11.789 2.228 1.00 92.31 118 GLU A N 1
ATOM 934 C CA . GLU A 1 118 ? 25.933 10.544 1.896 1.00 92.31 118 GLU A CA 1
ATOM 935 C C . GLU A 1 118 ? 27.424 10.628 2.264 1.00 92.31 118 GLU A C 1
ATOM 937 O O . GLU A 1 118 ? 27.960 9.731 2.913 1.00 92.31 118 GLU A O 1
ATOM 942 N N . ALA A 1 119 ? 28.087 11.736 1.920 1.00 91.38 119 ALA A N 1
ATOM 943 C CA . ALA A 1 119 ? 29.498 11.960 2.221 1.00 91.38 119 ALA A CA 1
ATOM 944 C C . ALA A 1 119 ? 29.790 12.169 3.720 1.00 91.38 119 ALA A C 1
ATOM 946 O O . ALA A 1 119 ? 30.923 11.925 4.132 1.00 91.38 119 ALA A O 1
ATOM 947 N N . THR A 1 120 ? 28.795 12.577 4.520 1.00 91.62 120 THR A N 1
ATOM 948 C CA . THR A 1 120 ? 28.869 12.712 5.989 1.00 91.62 120 THR A CA 1
ATOM 949 C C . THR A 1 120 ? 28.384 11.483 6.768 1.00 91.62 120 THR A C 1
ATOM 951 O O . THR A 1 120 ? 28.198 11.560 7.982 1.00 91.62 120 THR A O 1
ATOM 954 N N . ARG A 1 121 ? 28.123 10.344 6.108 1.00 87.00 121 ARG A N 1
ATOM 955 C CA . ARG A 1 121 ? 27.841 9.080 6.816 1.00 87.00 121 ARG A CA 1
ATOM 956 C C . ARG A 1 121 ? 29.066 8.621 7.628 1.00 87.00 121 ARG A C 1
ATOM 958 O O . ARG A 1 121 ? 30.177 9.013 7.290 1.00 87.00 121 ARG A O 1
ATOM 965 N N . PRO A 1 122 ? 28.913 7.722 8.622 1.00 81.75 122 PRO A N 1
ATOM 966 C CA . PRO A 1 122 ? 30.047 7.193 9.398 1.00 81.75 122 PRO A CA 1
ATOM 967 C C . PRO A 1 122 ? 31.147 6.511 8.562 1.00 81.75 122 PRO A C 1
ATOM 969 O O . PRO A 1 122 ? 32.295 6.448 8.982 1.00 81.75 122 PRO A O 1
ATOM 972 N N . SER A 1 123 ? 30.807 6.006 7.371 1.00 78.31 123 SER A N 1
ATOM 973 C CA . SER A 1 123 ? 31.744 5.448 6.380 1.00 78.31 123 SER A CA 1
ATOM 974 C C . SER A 1 123 ? 32.116 6.434 5.260 1.00 78.31 123 SER A C 1
ATOM 976 O O . SER A 1 123 ? 32.653 6.029 4.230 1.00 78.31 123 SER A O 1
ATOM 978 N N . GLY A 1 124 ? 31.723 7.699 5.401 1.00 82.31 124 GLY A N 1
ATOM 979 C CA . GLY A 1 124 ? 31.894 8.765 4.426 1.00 82.31 124 GLY A CA 1
ATOM 980 C C . GLY A 1 124 ? 33.217 9.512 4.589 1.00 82.31 124 GLY A C 1
ATOM 981 O O . GLY A 1 124 ? 33.959 9.335 5.551 1.00 82.31 124 GLY A O 1
ATOM 982 N N . ASN A 1 125 ? 33.525 10.363 3.613 1.00 83.25 125 ASN A N 1
ATOM 983 C CA . ASN A 1 125 ? 34.802 11.074 3.541 1.00 83.25 125 ASN A CA 1
ATOM 984 C C . ASN A 1 125 ? 34.798 12.438 4.258 1.00 83.25 125 ASN A C 1
ATOM 986 O O . ASN A 1 125 ? 35.826 13.119 4.256 1.00 83.25 125 ASN A O 1
ATOM 990 N N . LEU A 1 126 ? 33.656 12.854 4.816 1.00 86.19 126 LEU A N 1
ATOM 991 C CA . LEU A 1 126 ? 33.470 14.101 5.556 1.00 86.19 126 LEU A CA 1
ATOM 992 C C . LEU A 1 126 ? 33.056 13.785 6.996 1.00 86.19 126 LEU A C 1
ATOM 994 O O . LEU A 1 126 ? 32.031 13.152 7.226 1.00 86.19 126 LEU A O 1
ATOM 998 N N . LEU A 1 127 ? 33.830 14.263 7.968 1.00 83.38 127 LEU A N 1
ATOM 999 C CA . LEU A 1 127 ? 33.505 14.116 9.385 1.00 83.38 127 LEU A CA 1
ATOM 1000 C C . LEU A 1 127 ? 32.571 15.245 9.830 1.00 83.38 127 LEU A C 1
ATOM 1002 O O . LEU A 1 127 ? 32.820 16.414 9.533 1.00 83.38 127 LEU A O 1
ATOM 1006 N N . VAL A 1 128 ? 31.515 14.900 10.570 1.00 83.62 128 VAL A N 1
ATOM 1007 C CA . VAL A 1 128 ? 30.620 15.885 11.208 1.00 83.62 128 VAL A CA 1
ATOM 1008 C C . VAL A 1 128 ? 31.251 16.433 12.491 1.00 83.62 128 VAL A C 1
ATOM 1010 O O . VAL A 1 128 ? 31.116 17.615 12.799 1.00 83.62 128 VAL A O 1
ATOM 1013 N N . ASN A 1 129 ? 31.974 15.581 13.218 1.00 81.31 129 ASN A N 1
ATOM 1014 C CA . ASN A 1 129 ? 32.630 15.906 14.475 1.00 81.31 129 ASN A CA 1
ATOM 1015 C C . ASN A 1 129 ? 34.160 15.794 14.317 1.00 81.31 129 ASN A C 1
ATOM 1017 O O . ASN A 1 129 ? 34.663 14.700 14.060 1.00 81.31 129 ASN A O 1
ATOM 1021 N N . PRO A 1 130 ? 34.937 16.879 14.502 1.00 78.31 130 PRO A N 1
ATOM 1022 C CA . PRO A 1 130 ? 36.393 16.834 14.353 1.00 78.31 130 PRO A CA 1
ATOM 1023 C C . PRO A 1 130 ? 37.100 15.957 15.403 1.00 78.31 130 PRO A C 1
ATOM 1025 O O . PRO A 1 130 ? 38.252 15.587 15.200 1.00 78.31 130 PRO A O 1
ATOM 1028 N N . ILE A 1 131 ? 36.436 15.583 16.504 1.00 75.81 131 ILE A N 1
ATOM 1029 C CA . ILE A 1 131 ? 37.013 14.694 17.529 1.00 75.81 131 ILE A CA 1
ATOM 1030 C C . ILE A 1 131 ? 37.154 13.250 17.002 1.00 75.81 131 ILE A C 1
ATOM 1032 O O . ILE A 1 131 ? 38.109 12.556 17.353 1.00 75.81 131 ILE A O 1
ATOM 1036 N N . GLU A 1 132 ? 36.278 12.819 16.088 1.00 65.38 132 GLU A N 1
ATOM 1037 C CA . GLU A 1 132 ? 36.319 11.485 15.454 1.00 65.38 132 GLU A CA 1
ATOM 1038 C C . GLU A 1 132 ? 37.536 11.301 14.529 1.00 65.38 132 GLU A C 1
ATOM 1040 O O . GLU A 1 132 ? 37.905 10.180 14.187 1.00 65.38 132 GLU A O 1
ATOM 1045 N N . GLN A 1 133 ? 38.230 12.388 14.172 1.00 62.00 133 GLN A N 1
ATOM 1046 C CA . GLN A 1 133 ? 39.434 12.350 13.339 1.00 62.00 133 GLN A CA 1
ATOM 1047 C C . GLN A 1 133 ? 40.625 11.640 14.015 1.00 62.00 133 GLN A C 1
ATOM 1049 O O . GLN A 1 133 ? 41.551 11.205 13.328 1.00 62.00 133 GLN A O 1
ATOM 1054 N N . HIS A 1 134 ? 40.629 11.532 15.349 1.00 54.41 134 HIS A N 1
ATOM 1055 C CA . HIS A 1 134 ? 41.763 11.005 16.116 1.00 54.41 134 HIS A CA 1
ATOM 1056 C C . HIS A 1 134 ? 41.663 9.522 16.490 1.00 54.41 134 HIS A C 1
ATOM 1058 O O . HIS A 1 134 ? 42.646 8.968 16.982 1.00 54.41 134 HIS A O 1
ATOM 1064 N N . THR A 1 135 ? 40.542 8.850 16.220 1.00 50.09 135 THR A N 1
ATOM 1065 C CA . THR A 1 135 ? 40.486 7.385 16.275 1.00 50.09 135 THR A CA 1
ATOM 1066 C C . THR A 1 135 ? 41.021 6.817 14.961 1.00 50.09 135 THR A C 1
ATOM 1068 O O . THR A 1 135 ? 40.322 6.919 13.949 1.00 50.09 135 THR A O 1
ATOM 1071 N N . PRO A 1 136 ? 42.225 6.205 14.913 1.00 47.53 136 PRO A N 1
ATOM 1072 C CA . PRO A 1 136 ? 42.590 5.420 13.747 1.00 47.53 136 PRO A CA 1
ATOM 1073 C C . PRO A 1 136 ? 41.553 4.307 13.608 1.00 47.53 136 PRO A C 1
ATOM 1075 O O . PRO A 1 136 ? 41.396 3.488 14.515 1.00 47.53 136 PRO A O 1
ATOM 1078 N N . VAL A 1 137 ? 40.843 4.285 12.478 1.00 54.12 137 VAL A N 1
ATOM 1079 C CA . VAL A 1 137 ? 39.974 3.165 12.111 1.00 54.12 137 VAL A CA 1
ATOM 1080 C C . VAL A 1 137 ? 40.886 1.973 11.844 1.00 54.12 137 VAL A C 1
ATOM 1082 O O . VAL A 1 137 ? 41.330 1.737 10.720 1.00 54.12 137 VAL A O 1
ATOM 1085 N N . ALA A 1 138 ? 41.220 1.258 12.917 1.00 43.03 138 ALA A N 1
ATOM 1086 C CA . ALA A 1 138 ? 41.868 -0.032 12.849 1.00 43.03 138 ALA A CA 1
ATOM 1087 C C . ALA A 1 138 ? 40.949 -0.938 12.031 1.00 43.03 138 ALA A C 1
ATOM 1089 O O . ALA A 1 138 ? 39.818 -1.229 12.422 1.00 43.03 138 ALA A O 1
ATOM 1090 N N . SER A 1 139 ? 41.433 -1.323 10.856 1.00 46.31 139 SER A N 1
ATOM 1091 C CA . SER A 1 139 ? 40.734 -2.218 9.952 1.00 46.31 139 SER A CA 1
ATOM 1092 C C . SER A 1 139 ? 40.358 -3.507 10.679 1.00 46.31 139 SER A C 1
ATOM 1094 O O . SER A 1 139 ? 41.243 -4.277 11.036 1.00 46.31 139 SER A O 1
ATOM 1096 N N . ASN A 1 140 ? 39.051 -3.733 10.814 1.00 51.81 140 ASN A N 1
ATOM 1097 C CA . ASN A 1 140 ? 38.407 -5.039 10.924 1.00 51.81 140 ASN A CA 1
ATOM 1098 C C . ASN A 1 140 ? 39.019 -6.025 11.943 1.00 51.81 140 ASN A C 1
ATOM 1100 O O . ASN A 1 140 ? 39.794 -6.880 11.533 1.00 51.81 140 ASN A O 1
ATOM 1104 N N . GLU A 1 141 ? 38.560 -6.015 13.206 1.00 47.56 141 GLU A N 1
ATOM 1105 C CA . GLU A 1 141 ? 38.370 -7.293 13.941 1.00 47.56 141 GLU A CA 1
ATOM 1106 C C . GLU A 1 141 ? 37.478 -7.247 15.203 1.00 47.56 141 GLU A C 1
ATOM 1108 O O . GLU A 1 141 ? 36.954 -8.288 15.584 1.00 47.56 141 GLU A O 1
ATOM 1113 N N . ILE A 1 142 ? 37.208 -6.084 15.827 1.00 46.34 142 ILE A N 1
ATOM 1114 C CA . ILE A 1 142 ? 36.452 -6.017 17.109 1.00 46.34 142 ILE A CA 1
ATOM 1115 C C . ILE A 1 142 ? 35.176 -5.146 17.036 1.00 46.34 142 ILE A C 1
ATOM 1117 O O . ILE A 1 142 ? 34.889 -4.357 17.931 1.00 46.34 142 ILE A O 1
ATOM 1121 N N . LEU A 1 143 ? 34.370 -5.293 15.975 1.00 44.00 143 LEU A N 1
ATOM 1122 C CA . LEU A 1 143 ? 32.999 -4.740 15.931 1.00 44.00 143 LEU A CA 1
ATOM 1123 C C . LEU A 1 143 ? 31.951 -5.722 15.370 1.00 44.00 143 LEU A C 1
ATOM 1125 O O . LEU A 1 143 ? 30.926 -5.314 14.839 1.00 44.00 143 LEU A O 1
ATOM 1129 N N . ASN A 1 144 ? 32.178 -7.029 15.532 1.00 45.56 144 ASN A N 1
ATOM 1130 C CA . ASN A 1 144 ? 31.161 -8.053 15.249 1.00 45.56 144 ASN A CA 1
ATOM 1131 C C . ASN A 1 144 ? 30.300 -8.413 16.480 1.00 45.56 144 ASN A C 1
ATOM 1133 O O . ASN A 1 144 ? 29.384 -9.220 16.359 1.00 45.56 144 ASN A O 1
ATOM 1137 N N . HIS A 1 145 ? 30.574 -7.820 17.652 1.00 47.75 145 HIS A N 1
ATOM 1138 C CA . HIS A 1 145 ? 29.859 -8.107 18.906 1.00 47.75 145 HIS A CA 1
ATOM 1139 C C . HIS A 1 145 ? 28.924 -6.995 19.403 1.00 47.75 145 HIS A C 1
ATOM 1141 O O . HIS A 1 145 ? 28.149 -7.236 20.323 1.00 47.75 145 HIS A O 1
ATOM 1147 N N . ILE A 1 146 ? 28.935 -5.810 18.784 1.00 43.31 146 ILE A N 1
ATOM 1148 C CA . ILE A 1 146 ? 27.984 -4.738 19.103 1.00 43.31 146 ILE A CA 1
ATOM 1149 C C . ILE A 1 146 ? 26.954 -4.683 17.976 1.00 43.31 146 ILE A C 1
ATOM 1151 O O . ILE A 1 146 ? 27.194 -4.092 16.923 1.00 43.31 146 ILE A O 1
ATOM 1155 N N . LYS A 1 147 ? 25.799 -5.328 18.191 1.00 38.25 147 LYS A N 1
ATOM 1156 C CA . LYS A 1 147 ? 24.625 -5.145 17.324 1.00 38.25 147 LYS A CA 1
ATOM 1157 C C . LYS A 1 147 ? 24.261 -3.649 17.336 1.00 38.25 147 LYS A C 1
ATOM 1159 O O . LYS A 1 147 ? 24.244 -3.060 18.418 1.00 38.25 147 LYS A O 1
ATOM 1164 N N . PRO A 1 148 ? 23.967 -3.013 16.189 1.00 36.62 148 PRO A N 1
ATOM 1165 C CA . PRO A 1 148 ? 23.587 -1.607 16.184 1.00 36.62 148 PRO A CA 1
ATOM 1166 C C . PRO A 1 148 ? 22.278 -1.420 16.957 1.00 36.62 148 PRO A C 1
ATOM 1168 O O . PRO A 1 148 ? 21.249 -1.986 16.585 1.00 36.62 148 PRO A O 1
ATOM 1171 N N . PHE A 1 149 ? 22.313 -0.602 18.012 1.00 39.03 149 PHE A N 1
ATOM 1172 C CA . PHE A 1 149 ? 21.103 -0.128 18.683 1.00 39.03 149 PHE A CA 1
ATOM 1173 C C . PHE A 1 149 ? 20.186 0.542 17.645 1.00 39.03 149 PHE A C 1
ATOM 1175 O O . PHE A 1 149 ? 20.640 1.448 16.935 1.00 39.03 149 PHE A O 1
ATOM 1182 N N . PRO A 1 150 ? 18.904 0.154 17.539 1.00 34.22 150 PRO A N 1
ATOM 1183 C CA . PRO A 1 150 ? 17.980 0.838 16.654 1.00 34.22 150 PRO A CA 1
ATOM 1184 C C . PRO A 1 150 ? 17.686 2.229 17.224 1.00 34.22 150 PRO A C 1
ATOM 1186 O O . PRO A 1 150 ? 16.918 2.372 18.174 1.00 34.22 150 PRO A O 1
ATOM 1189 N N . ILE A 1 151 ? 18.258 3.275 16.616 1.00 37.88 151 ILE A N 1
ATOM 1190 C CA . ILE A 1 151 ? 17.894 4.674 16.894 1.00 37.88 151 ILE A CA 1
ATOM 1191 C C . ILE A 1 151 ? 16.521 4.965 16.264 1.00 37.88 151 ILE A C 1
ATOM 1193 O O . ILE A 1 151 ? 16.371 5.750 15.331 1.00 37.88 151 ILE A O 1
ATOM 1197 N N . SER A 1 152 ? 15.490 4.312 16.797 1.00 46.22 152 SER A N 1
ATOM 1198 C CA . SER A 1 152 ? 14.104 4.743 16.684 1.00 46.22 152 SER A CA 1
ATOM 1199 C C . SER A 1 152 ? 13.798 5.617 17.894 1.00 46.22 152 SER A C 1
ATOM 1201 O O . SER A 1 152 ? 13.283 5.145 18.909 1.00 46.22 152 SER A O 1
ATOM 1203 N N . LYS A 1 153 ? 14.140 6.909 17.821 1.00 37.69 153 LYS A N 1
ATOM 1204 C CA . LYS A 1 153 ? 13.604 7.865 18.792 1.00 37.69 153 LYS A CA 1
ATOM 1205 C C . LYS A 1 153 ? 13.329 9.240 18.196 1.00 37.69 153 LYS A C 1
ATOM 1207 O O . LYS A 1 153 ? 14.226 10.044 17.978 1.00 37.69 153 LYS A O 1
ATOM 1212 N N . TYR A 1 154 ? 12.037 9.470 17.965 1.00 37.38 154 TYR A N 1
ATOM 1213 C CA . TYR A 1 154 ? 11.309 10.678 18.354 1.00 37.38 154 TYR A CA 1
ATOM 1214 C C . TYR A 1 154 ? 12.154 11.947 18.554 1.00 37.38 154 TYR A C 1
ATOM 1216 O O . TYR A 1 154 ? 12.635 12.214 19.655 1.00 37.38 154 TYR A O 1
ATOM 1224 N N . VAL A 1 155 ? 12.179 12.816 17.542 1.00 32.72 155 VAL A N 1
ATOM 1225 C CA . VAL A 1 155 ? 12.411 14.249 17.772 1.00 32.72 155 VAL A CA 1
ATOM 1226 C C . VAL A 1 155 ? 11.083 14.881 18.193 1.00 32.72 155 VAL A C 1
ATOM 1228 O O . VAL A 1 155 ? 10.395 15.508 17.393 1.00 32.72 155 VAL A O 1
ATOM 1231 N N . ASN A 1 156 ? 10.721 14.710 19.465 1.00 36.94 156 ASN A N 1
ATOM 1232 C CA . ASN A 1 156 ? 9.750 15.586 20.116 1.00 36.94 156 ASN A CA 1
ATOM 1233 C C . ASN A 1 156 ? 10.528 16.650 20.893 1.00 36.94 156 ASN A C 1
ATOM 1235 O O . ASN A 1 156 ? 11.120 16.367 21.933 1.00 36.94 156 ASN A O 1
ATOM 1239 N N . HIS A 1 157 ? 10.526 17.881 20.378 1.00 38.72 157 HIS A N 1
ATOM 1240 C CA . HIS A 1 157 ? 11.087 19.045 21.061 1.00 38.72 157 HIS A CA 1
ATOM 1241 C C . HIS A 1 157 ? 10.265 19.380 22.317 1.00 38.72 157 HIS A C 1
ATOM 1243 O O . HIS A 1 157 ? 9.380 20.234 22.284 1.00 38.72 157 HIS A O 1
ATOM 1249 N N . SER A 1 158 ? 10.598 18.753 23.445 1.00 35.75 158 SER A N 1
ATOM 1250 C CA . SER A 1 158 ? 10.295 19.320 24.758 1.00 35.75 158 SER A CA 1
ATOM 1251 C C . SER A 1 158 ? 11.459 20.208 25.189 1.00 35.75 158 SER A C 1
ATOM 1253 O O . SER A 1 158 ? 12.618 19.793 25.147 1.00 35.75 158 SER A O 1
ATOM 1255 N N . LYS A 1 159 ? 11.165 21.449 25.586 1.00 41.53 159 LYS A N 1
ATOM 1256 C CA . LYS A 1 159 ? 12.153 22.316 26.236 1.00 41.53 159 LYS A CA 1
ATOM 1257 C C . LYS A 1 159 ? 12.504 21.693 27.584 1.00 41.53 159 LYS A C 1
ATOM 1259 O O . LYS A 1 159 ? 11.617 21.595 28.428 1.00 41.53 159 LYS A O 1
ATOM 1264 N N . MET A 1 160 ? 13.775 21.389 27.827 1.00 32.28 160 MET A N 1
ATOM 1265 C CA . MET A 1 160 ? 14.259 21.236 29.196 1.00 32.28 160 MET A CA 1
ATOM 1266 C C . MET A 1 160 ? 15.329 22.276 29.501 1.00 32.28 160 MET A C 1
ATOM 1268 O O . MET A 1 160 ? 16.108 22.674 28.633 1.00 32.28 160 MET A O 1
ATOM 1272 N N . ASN A 1 161 ? 15.238 22.800 30.718 1.00 33.00 161 ASN A N 1
ATOM 1273 C CA . ASN A 1 161 ? 16.008 23.937 31.185 1.00 33.00 161 ASN A CA 1
ATOM 1274 C C . ASN A 1 161 ? 17.479 23.553 31.392 1.00 33.00 161 ASN A C 1
ATOM 1276 O O . ASN A 1 161 ? 17.810 22.378 31.541 1.00 33.00 161 ASN A O 1
ATOM 1280 N N . LYS A 1 162 ? 18.349 24.560 31.398 1.00 42.78 162 LYS A N 1
ATOM 1281 C CA . LYS A 1 162 ? 19.760 24.381 31.737 1.00 42.78 162 LYS A CA 1
ATOM 1282 C C . LYS A 1 162 ? 19.920 24.184 33.252 1.00 42.78 162 LYS A C 1
ATOM 1284 O O . LYS A 1 162 ? 19.037 24.577 34.010 1.00 42.78 162 LYS A O 1
ATOM 1289 N N . ASP A 1 163 ? 21.084 23.656 33.625 1.00 38.38 163 ASP A N 1
ATOM 1290 C CA . ASP A 1 163 ? 21.612 23.487 34.985 1.00 38.38 163 ASP A CA 1
ATOM 1291 C C . ASP A 1 163 ? 21.066 22.262 35.745 1.00 38.38 163 ASP A C 1
ATOM 1293 O O . ASP A 1 163 ? 20.019 22.327 36.378 1.00 38.38 163 ASP A O 1
ATOM 1297 N N . THR A 1 164 ? 21.808 21.146 35.688 1.00 35.69 164 THR A N 1
ATOM 1298 C CA . THR A 1 164 ? 22.642 20.644 36.809 1.00 35.69 164 THR A CA 1
ATOM 1299 C C . THR A 1 164 ? 23.480 19.440 36.347 1.00 35.69 164 THR A C 1
ATOM 1301 O O . THR A 1 164 ? 22.935 18.501 35.772 1.00 35.69 164 THR A O 1
ATOM 1304 N N . ASP A 1 165 ? 24.792 19.455 36.606 1.00 49.97 165 ASP A N 1
ATOM 1305 C CA . ASP A 1 165 ? 25.698 18.325 36.346 1.00 49.97 165 ASP A CA 1
ATOM 1306 C C . ASP A 1 165 ? 25.662 17.316 37.510 1.00 49.97 165 ASP A C 1
ATOM 1308 O O . ASP A 1 165 ? 26.293 17.551 38.538 1.00 49.97 165 ASP A O 1
ATOM 1312 N N . GLU A 1 166 ? 24.978 16.175 37.359 1.00 37.75 166 GLU A N 1
ATOM 1313 C CA . GLU A 1 166 ? 25.065 15.072 38.335 1.00 37.75 166 GLU A CA 1
ATOM 1314 C C . GLU A 1 166 ? 24.902 13.690 37.668 1.00 37.75 166 GLU A C 1
ATOM 1316 O O . GLU A 1 166 ? 23.808 13.150 37.521 1.00 37.75 166 GLU A O 1
ATOM 1321 N N . TRP A 1 167 ? 26.023 13.096 37.244 1.00 43.97 167 TRP A N 1
ATOM 1322 C CA . TRP A 1 167 ? 26.087 11.802 36.538 1.00 43.97 167 TRP A CA 1
ATOM 1323 C C . TRP A 1 167 ? 25.968 10.577 37.472 1.00 43.97 167 TRP A C 1
ATOM 1325 O O . TRP A 1 167 ? 26.723 9.612 37.351 1.00 43.97 167 TRP A O 1
ATOM 1335 N N . HIS A 1 168 ? 25.015 10.595 38.408 1.00 39.62 168 HIS A N 1
ATOM 1336 C CA . HIS A 1 168 ? 24.826 9.528 39.400 1.00 39.62 168 HIS A CA 1
ATOM 1337 C C . HIS A 1 168 ? 23.348 9.173 39.643 1.00 39.62 168 HIS A C 1
ATOM 1339 O O . HIS A 1 168 ? 22.860 9.294 40.757 1.00 39.62 168 HIS A O 1
ATOM 1345 N N . THR A 1 169 ? 22.638 8.701 38.610 1.00 43.16 169 THR A N 1
ATOM 1346 C CA . THR A 1 169 ? 21.338 7.984 38.729 1.00 43.16 169 THR A CA 1
ATOM 1347 C C . THR A 1 169 ? 21.046 7.121 37.483 1.00 43.16 169 THR A C 1
ATOM 1349 O O . THR A 1 169 ? 19.974 7.174 36.888 1.00 43.16 169 THR A O 1
ATOM 1352 N N . LEU A 1 170 ? 22.015 6.298 37.060 1.00 45.03 170 LEU A N 1
ATOM 1353 C CA . LEU A 1 170 ? 21.827 5.266 36.018 1.00 45.03 170 LEU A CA 1
ATOM 1354 C C . LEU A 1 170 ? 22.023 3.835 36.557 1.00 45.03 170 LEU A C 1
ATOM 1356 O O . LEU A 1 170 ? 22.411 2.943 35.812 1.00 45.03 170 LEU A O 1
ATOM 1360 N N . ASN A 1 171 ? 21.730 3.622 37.844 1.00 44.50 171 ASN A N 1
ATOM 1361 C CA . ASN A 1 171 ? 21.753 2.298 38.481 1.00 44.50 171 ASN A CA 1
ATOM 1362 C C . ASN A 1 171 ? 20.355 1.781 38.882 1.00 44.50 171 ASN A C 1
ATOM 1364 O O . ASN A 1 171 ? 20.239 0.607 39.206 1.00 44.50 171 ASN A O 1
ATOM 1368 N N . ASP A 1 172 ? 19.313 2.623 38.832 1.00 43.94 172 ASP A N 1
ATOM 1369 C CA . ASP A 1 172 ? 17.944 2.278 39.269 1.00 43.94 172 ASP A CA 1
ATOM 1370 C C . ASP A 1 172 ? 16.961 2.092 38.094 1.00 43.94 172 ASP A C 1
ATOM 1372 O O . ASP A 1 172 ? 15.747 2.011 38.283 1.00 43.94 172 ASP A O 1
ATOM 1376 N N . LEU A 1 173 ? 17.473 2.029 36.861 1.00 42.47 173 LEU A N 1
ATOM 1377 C CA . LEU A 1 173 ? 16.744 1.415 35.756 1.00 42.47 173 LEU A CA 1
ATOM 1378 C C . LEU A 1 173 ? 17.206 -0.034 35.668 1.00 42.47 173 LEU A C 1
ATOM 1380 O O . LEU A 1 173 ? 18.214 -0.330 35.030 1.00 42.47 173 LEU A O 1
ATOM 1384 N N . GLU A 1 174 ? 16.447 -0.906 36.328 1.00 42.28 174 GLU A N 1
ATOM 1385 C CA . GLU A 1 174 ? 16.483 -2.355 36.148 1.00 42.28 174 GLU A CA 1
ATOM 1386 C C . GLU A 1 174 ? 16.027 -2.644 34.707 1.00 42.28 174 GLU A C 1
ATOM 1388 O O . GLU A 1 174 ? 14.852 -2.831 34.397 1.00 42.28 174 GLU A O 1
ATOM 1393 N N . PHE A 1 175 ? 16.973 -2.492 33.782 1.00 39.12 175 PHE A N 1
ATOM 1394 C CA . PHE A 1 175 ? 16.817 -2.835 32.382 1.00 39.12 175 PHE A CA 1
ATOM 1395 C C . PHE A 1 175 ? 17.062 -4.337 32.324 1.00 39.12 175 PHE A C 1
ATOM 1397 O O . PHE A 1 175 ? 18.211 -4.753 32.455 1.00 39.12 175 PHE A O 1
ATOM 1404 N N . ASP A 1 176 ? 15.994 -5.130 32.205 1.00 38.75 176 ASP A N 1
ATOM 1405 C CA . ASP A 1 176 ? 16.092 -6.588 32.125 1.00 38.75 176 ASP A CA 1
ATOM 1406 C C . ASP A 1 176 ? 16.988 -6.976 30.940 1.00 38.75 176 ASP A C 1
ATOM 1408 O O . ASP A 1 176 ? 16.589 -6.973 29.772 1.00 38.75 176 ASP A O 1
ATOM 1412 N N . GLU A 1 177 ? 18.249 -7.254 31.259 1.00 43.19 177 GLU A N 1
ATOM 1413 C CA . GLU A 1 177 ? 19.280 -7.673 30.325 1.00 43.19 177 GLU A CA 1
ATOM 1414 C C . GLU A 1 177 ? 19.049 -9.162 30.049 1.00 43.19 177 GLU A C 1
ATOM 1416 O O . GLU A 1 177 ? 19.701 -10.032 30.624 1.00 43.19 177 GLU A O 1
ATOM 1421 N N . GLU A 1 178 ? 18.038 -9.455 29.220 1.00 42.44 178 GLU A N 1
ATOM 1422 C CA . GLU A 1 178 ? 17.666 -10.821 28.841 1.00 42.44 178 GLU A CA 1
ATOM 1423 C C . GLU A 1 178 ? 18.814 -11.463 28.039 1.00 42.44 178 GLU A C 1
ATOM 1425 O O . GLU A 1 178 ? 18.915 -11.361 26.810 1.00 42.44 178 GLU A O 1
ATOM 1430 N N . GLU A 1 179 ? 19.739 -12.095 28.768 1.00 40.31 179 GLU A N 1
ATOM 1431 C CA . GLU A 1 179 ? 20.824 -12.881 28.199 1.00 40.31 179 GLU A CA 1
ATOM 1432 C C . GLU A 1 179 ? 20.268 -13.991 27.302 1.00 40.31 179 GLU A C 1
ATOM 1434 O O . GLU A 1 179 ? 19.274 -14.647 27.613 1.00 40.31 179 GLU A O 1
ATOM 1439 N N . GLY A 1 180 ? 20.958 -14.234 26.186 1.00 42.69 180 GLY A N 1
ATOM 1440 C CA . GLY A 1 180 ? 20.535 -15.185 25.164 1.00 42.69 180 GLY A CA 1
ATOM 1441 C C . GLY A 1 180 ? 20.537 -16.641 25.633 1.00 42.69 180 GLY A C 1
ATOM 1442 O O . GLY A 1 180 ? 21.495 -17.371 25.383 1.00 42.69 180 GLY A O 1
ATOM 1443 N N . TRP A 1 181 ? 19.414 -17.069 26.201 1.00 39.28 181 TRP A N 1
ATOM 1444 C CA . TRP A 1 181 ? 19.024 -18.459 26.412 1.00 39.28 181 TRP A CA 1
ATOM 1445 C C . TRP A 1 181 ? 17.650 -18.684 25.770 1.00 39.28 181 TRP A C 1
ATOM 1447 O O . TRP A 1 181 ? 16.759 -17.851 25.923 1.00 39.28 181 TRP A O 1
ATOM 1457 N N . ASP A 1 182 ? 17.460 -19.799 25.051 1.00 44.12 182 ASP A N 1
ATOM 1458 C CA . ASP A 1 182 ? 16.175 -20.147 24.416 1.00 44.12 182 ASP A CA 1
ATOM 1459 C C . ASP A 1 182 ? 15.107 -20.470 25.481 1.00 44.12 182 ASP A C 1
ATOM 1461 O O . ASP A 1 182 ? 14.821 -21.624 25.812 1.00 44.12 182 ASP A O 1
ATOM 1465 N N . HIS A 1 183 ? 14.499 -19.424 26.035 1.00 45.06 183 HIS A N 1
ATOM 1466 C CA . HIS A 1 183 ? 13.422 -19.479 27.017 1.00 45.06 183 HIS A CA 1
ATOM 1467 C C . HIS A 1 183 ? 12.054 -19.282 26.351 1.00 45.06 183 HIS A C 1
ATOM 1469 O O . HIS A 1 183 ? 11.263 -18.429 26.747 1.00 45.06 183 HIS A O 1
ATOM 1475 N N . HIS A 1 184 ? 11.741 -20.114 25.350 1.00 52.22 184 HIS A N 1
ATOM 1476 C CA . HIS A 1 184 ? 10.430 -20.158 24.682 1.00 52.22 184 HIS A CA 1
ATOM 1477 C C . HIS A 1 184 ? 9.324 -20.736 25.593 1.00 52.22 184 HIS A C 1
ATOM 1479 O O . HIS A 1 184 ? 8.760 -21.798 25.329 1.00 52.22 184 HIS A O 1
ATOM 1485 N N . GLY A 1 185 ? 9.037 -20.040 26.692 1.00 54.25 185 GLY A N 1
ATOM 1486 C CA . GLY A 1 185 ? 8.030 -20.402 27.690 1.00 54.25 185 GLY A CA 1
ATOM 1487 C C . GLY A 1 185 ? 7.374 -19.212 28.399 1.00 54.25 185 GLY A C 1
ATOM 1488 O O . GLY A 1 185 ? 6.474 -19.432 29.206 1.00 54.25 185 GLY A O 1
ATOM 1489 N N . HIS A 1 186 ? 7.789 -17.973 28.112 1.00 63.59 186 HIS A N 1
ATOM 1490 C CA . HIS A 1 186 ? 7.085 -16.769 28.556 1.00 63.59 186 HIS A CA 1
ATOM 1491 C C . HIS A 1 186 ? 6.002 -16.354 27.548 1.00 63.59 186 HIS A C 1
ATOM 1493 O O . HIS A 1 186 ? 6.096 -16.633 26.353 1.00 63.59 186 HIS A O 1
ATOM 1499 N N . GLN A 1 187 ? 4.948 -15.706 28.044 1.00 70.88 187 GLN A N 1
ATOM 1500 C CA . GLN A 1 187 ? 3.803 -15.285 27.244 1.00 70.88 187 GLN A CA 1
ATOM 1501 C C . GLN A 1 187 ? 3.986 -13.823 26.817 1.00 70.88 187 GLN A C 1
ATOM 1503 O O . GLN A 1 187 ? 4.045 -12.944 27.674 1.00 70.88 187 GLN A O 1
ATOM 1508 N N . HIS A 1 188 ? 4.058 -13.549 25.511 1.00 78.38 188 HIS A N 1
ATOM 1509 C CA . HIS A 1 188 ? 4.250 -12.188 24.989 1.00 78.38 188 HIS A CA 1
ATOM 1510 C C . HIS A 1 188 ? 2.938 -11.383 25.000 1.00 78.38 188 HIS A C 1
ATOM 1512 O O . HIS A 1 188 ? 2.372 -11.080 23.953 1.00 78.38 188 HIS A O 1
ATOM 1518 N N . LEU A 1 189 ? 2.429 -11.067 26.193 1.00 83.25 189 LEU A N 1
ATOM 1519 C CA . LEU A 1 189 ? 1.296 -10.160 26.387 1.00 83.25 189 LEU A CA 1
ATOM 1520 C C . LEU A 1 189 ? 1.756 -8.796 26.909 1.00 83.25 189 LEU A C 1
ATOM 1522 O O . LEU A 1 189 ? 2.691 -8.691 27.702 1.00 83.25 189 LEU A O 1
ATOM 1526 N N . ALA A 1 190 ? 1.040 -7.754 26.498 1.00 80.12 190 ALA A N 1
ATOM 1527 C CA . ALA A 1 190 ? 1.125 -6.429 27.081 1.00 80.12 190 ALA A CA 1
ATOM 1528 C C . ALA A 1 190 ? 0.564 -6.432 28.515 1.00 80.12 190 ALA A C 1
ATOM 1530 O O . ALA A 1 190 ? -0.086 -7.377 28.966 1.00 80.12 190 ALA A O 1
ATOM 1531 N N . SER A 1 191 ? 0.761 -5.326 29.233 1.00 78.69 191 SER A N 1
ATOM 1532 C CA . SER A 1 191 ? 0.298 -5.156 30.617 1.00 78.69 191 SER A CA 1
ATOM 1533 C C . SER A 1 191 ? -1.228 -5.196 30.802 1.00 78.69 191 SER A C 1
ATOM 1535 O O . SER A 1 191 ? -1.691 -5.267 31.939 1.00 78.69 191 SER A O 1
ATOM 1537 N N . ASP A 1 192 ? -2.011 -5.172 29.718 1.00 79.31 192 ASP A N 1
ATOM 1538 C CA . ASP A 1 192 ? -3.463 -5.390 29.741 1.00 79.31 192 ASP A CA 1
ATOM 1539 C C . ASP A 1 192 ? -3.872 -6.877 29.761 1.00 79.31 192 ASP A C 1
ATOM 1541 O O . ASP A 1 192 ? -5.036 -7.182 30.027 1.00 79.31 192 ASP A O 1
ATOM 1545 N N . GLY A 1 193 ? -2.936 -7.802 29.512 1.00 84.50 193 GLY A N 1
ATOM 1546 C CA . GLY A 1 193 ? -3.193 -9.243 29.469 1.00 84.50 193 GLY A CA 1
ATOM 1547 C C . GLY A 1 193 ? -4.098 -9.694 28.316 1.00 84.50 193 GLY A C 1
ATOM 1548 O O . GLY A 1 193 ? -4.651 -10.793 28.378 1.00 84.50 193 GLY A O 1
ATOM 1549 N N . PHE A 1 194 ? -4.284 -8.861 27.287 1.00 89.00 194 PHE A N 1
ATOM 1550 C CA . PHE A 1 194 ? -5.263 -9.074 26.219 1.00 89.00 194 PHE A CA 1
ATOM 1551 C C . PHE A 1 194 ? -4.659 -8.899 24.819 1.00 89.00 194 PHE A C 1
ATOM 1553 O O . PHE A 1 194 ? -4.907 -9.717 23.929 1.00 89.00 194 PHE A O 1
ATOM 1560 N N . PHE A 1 195 ? -3.844 -7.862 24.624 1.00 91.81 195 PHE A N 1
ATOM 1561 C CA . PHE A 1 195 ? -3.060 -7.649 23.408 1.00 91.81 195 PHE A CA 1
ATOM 1562 C C . PHE A 1 195 ? -1.589 -8.021 23.644 1.00 91.81 195 PHE A C 1
ATOM 1564 O O . PHE A 1 195 ? -1.142 -8.123 24.781 1.00 91.81 195 PHE A O 1
ATOM 1571 N N . CYS A 1 196 ? -0.815 -8.224 22.576 1.00 89.62 196 CYS A N 1
ATOM 1572 C CA . CYS A 1 196 ? 0.624 -8.509 22.690 1.00 89.62 196 CYS A CA 1
ATOM 1573 C C . CYS A 1 196 ? 1.470 -7.241 22.831 1.00 89.62 196 CYS A C 1
ATOM 1575 O O . CYS A 1 196 ? 2.408 -7.180 23.620 1.00 89.62 196 CYS A O 1
ATOM 1577 N N . THR A 1 197 ? 1.101 -6.201 22.088 1.00 86.50 197 THR A N 1
ATOM 1578 C CA . THR A 1 197 ? 1.828 -4.932 21.988 1.00 86.50 197 THR A CA 1
ATOM 1579 C C . THR A 1 197 ? 0.842 -3.758 21.885 1.00 86.50 197 THR A C 1
ATOM 1581 O O . THR A 1 197 ? -0.374 -3.925 22.023 1.00 86.50 197 THR A O 1
ATOM 1584 N N . ILE A 1 198 ? 1.358 -2.547 21.657 1.00 86.38 198 ILE A N 1
ATOM 1585 C CA . ILE A 1 198 ? 0.564 -1.337 21.405 1.00 86.38 198 ILE A CA 1
ATOM 1586 C C . ILE A 1 198 ? 0.435 -1.056 19.895 1.00 86.38 198 ILE A C 1
ATOM 1588 O O . ILE A 1 198 ? 1.384 -1.301 19.145 1.00 86.38 198 ILE A O 1
ATOM 1592 N N . PRO A 1 199 ? -0.688 -0.478 19.427 1.00 88.19 199 PRO A N 1
ATOM 1593 C CA . PRO A 1 199 ? -0.876 -0.174 18.013 1.00 88.19 199 PRO A CA 1
ATOM 1594 C C . PRO A 1 199 ? 0.152 0.850 17.505 1.00 88.19 199 PRO A C 1
ATOM 1596 O O . PRO A 1 199 ? 0.310 1.941 18.053 1.00 88.19 199 PRO A O 1
ATOM 1599 N N . SER A 1 200 ? 0.814 0.512 16.398 1.00 87.44 200 SER A N 1
ATOM 1600 C CA . SER A 1 200 ? 1.820 1.340 15.717 1.00 87.44 200 SER A CA 1
ATOM 1601 C C . SER A 1 200 ? 1.421 1.594 14.256 1.00 87.44 200 SER A C 1
ATOM 1603 O O . SER A 1 200 ? 0.851 0.709 13.613 1.00 87.44 200 SER A O 1
ATOM 1605 N N . PRO A 1 201 ? 1.747 2.764 13.663 1.00 89.62 201 PRO A N 1
ATOM 1606 C CA . PRO A 1 201 ? 1.448 3.054 12.258 1.00 89.62 201 PRO A CA 1
ATOM 1607 C C . PRO A 1 201 ? 2.148 2.115 11.260 1.00 89.62 201 PRO A C 1
ATOM 1609 O O . PRO A 1 201 ? 1.799 2.143 10.080 1.00 89.62 201 PRO A O 1
ATOM 1612 N N . GLN A 1 202 ? 3.120 1.317 11.718 1.00 89.00 202 GLN A N 1
ATOM 1613 C CA . GLN A 1 202 ? 3.846 0.325 10.922 1.00 89.00 202 GLN A CA 1
ATOM 1614 C C . GLN A 1 202 ? 3.024 -0.946 10.643 1.00 89.00 202 GLN A C 1
ATOM 1616 O O . GLN A 1 202 ? 3.289 -1.622 9.650 1.00 89.00 202 GLN A O 1
ATOM 1621 N N . TYR A 1 203 ? 2.022 -1.264 11.472 1.00 89.88 203 TYR A N 1
ATOM 1622 C CA . TYR A 1 203 ? 1.160 -2.425 11.248 1.00 89.88 203 TYR A CA 1
ATOM 1623 C C . TYR A 1 203 ? 0.199 -2.205 10.069 1.00 89.88 203 TYR A C 1
ATOM 1625 O O . TYR A 1 203 ? -0.238 -1.084 9.770 1.00 89.88 203 TYR A O 1
ATOM 1633 N N . SER A 1 204 ? -0.161 -3.306 9.407 1.00 91.12 204 SER A N 1
ATOM 1634 C CA . SER A 1 204 ? -1.245 -3.329 8.428 1.00 91.12 204 SER A CA 1
ATOM 1635 C C . SER A 1 204 ? -2.574 -2.990 9.108 1.00 91.12 204 SER A C 1
ATOM 1637 O O . SER A 1 204 ? -2.826 -3.358 10.253 1.00 91.12 204 SER A O 1
ATOM 1639 N N . ARG A 1 205 ? -3.438 -2.258 8.400 1.00 92.44 205 ARG A N 1
ATOM 1640 C CA . ARG A 1 205 ? -4.736 -1.809 8.918 1.00 92.44 205 ARG A CA 1
ATOM 1641 C C . ARG A 1 205 ? -5.836 -2.067 7.903 1.00 9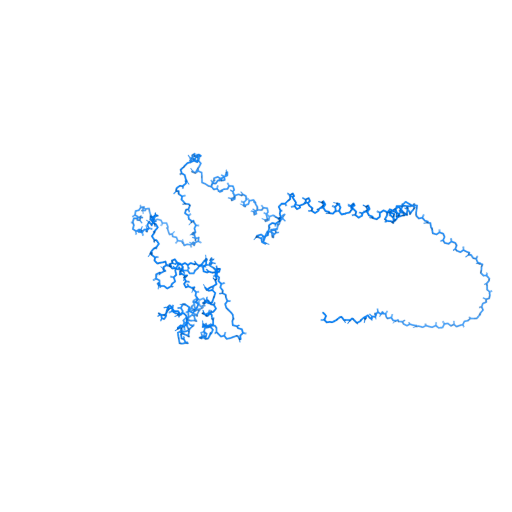2.44 205 ARG A C 1
ATOM 1643 O O . ARG A 1 205 ? -5.612 -1.926 6.701 1.00 92.44 205 ARG A O 1
ATOM 1650 N N . ILE A 1 206 ? -7.022 -2.390 8.400 1.00 92.19 206 ILE A N 1
ATOM 1651 C CA . ILE A 1 206 ? -8.249 -2.503 7.612 1.00 92.19 206 ILE A CA 1
ATOM 1652 C C . ILE A 1 206 ? -9.186 -1.385 8.051 1.00 92.19 206 ILE A C 1
ATOM 1654 O O . ILE A 1 206 ? -9.247 -1.042 9.229 1.00 92.19 206 ILE A O 1
ATOM 1658 N N . VAL A 1 207 ? -9.875 -0.784 7.085 1.00 93.75 207 VAL A N 1
ATOM 1659 C CA . VAL A 1 207 ? -10.853 0.278 7.320 1.00 93.75 207 VAL A CA 1
ATOM 1660 C C . VAL A 1 207 ? -12.196 -0.225 6.821 1.00 93.75 207 VAL A C 1
ATOM 1662 O O . VAL A 1 207 ? -12.342 -0.538 5.640 1.00 93.75 207 VAL A O 1
ATOM 1665 N N . PHE A 1 208 ? -13.159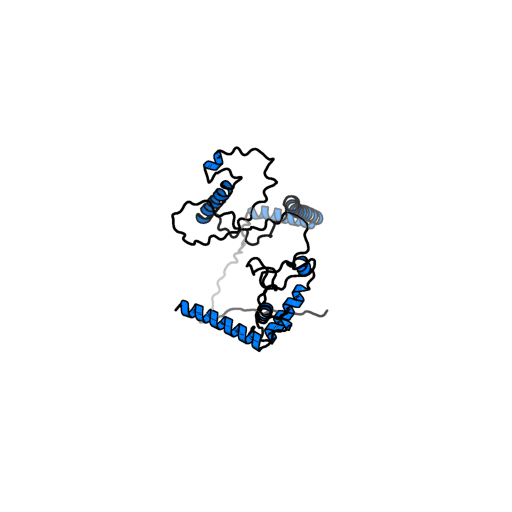 -0.318 7.731 1.00 94.06 208 PHE A N 1
ATOM 1666 C CA . PHE A 1 208 ? -14.525 -0.714 7.421 1.00 94.06 208 PHE A CA 1
ATOM 1667 C C . PHE A 1 208 ? -15.365 0.508 7.040 1.00 94.06 208 PHE A C 1
ATOM 1669 O O . PHE A 1 208 ? -15.144 1.614 7.534 1.00 94.06 208 PHE A O 1
ATOM 1676 N N . GLY A 1 209 ? -16.339 0.302 6.158 1.00 94.62 209 GLY A N 1
ATOM 1677 C CA . GLY A 1 209 ? -17.317 1.307 5.760 1.00 94.62 209 GLY A CA 1
ATOM 1678 C C . GLY A 1 209 ? -18.685 0.653 5.636 1.00 94.62 209 GLY A C 1
ATOM 1679 O O . GLY A 1 209 ? -18.796 -0.428 5.059 1.00 94.62 209 GLY A O 1
ATOM 1680 N N . SER A 1 210 ? -19.712 1.294 6.190 1.00 94.88 210 SER A N 1
ATOM 1681 C CA . SER A 1 210 ? -21.086 0.810 6.077 1.00 94.88 210 SER A CA 1
ATOM 1682 C C . SER A 1 210 ? -21.597 0.946 4.636 1.00 94.88 210 SER A C 1
ATOM 1684 O O . SER A 1 210 ? -21.341 1.954 3.973 1.00 94.88 210 SER A O 1
ATOM 1686 N N . SER A 1 211 ? -22.309 -0.074 4.148 1.00 93.88 211 SER A N 1
ATOM 1687 C CA . SER A 1 211 ? -22.848 -0.108 2.778 1.00 93.88 211 SER A CA 1
ATOM 1688 C C . SER A 1 211 ? -24.251 0.496 2.656 1.00 93.88 211 SER A C 1
ATOM 1690 O O . SER A 1 211 ? -24.598 1.027 1.602 1.00 93.88 211 SER A O 1
ATOM 1692 N N . ASP A 1 212 ? -25.034 0.460 3.736 1.00 92.88 212 ASP A N 1
ATOM 1693 C CA . ASP A 1 212 ? -26.382 1.026 3.850 1.00 92.88 212 ASP A CA 1
ATOM 1694 C C . ASP A 1 212 ? -26.398 2.389 4.571 1.00 92.88 212 ASP A C 1
ATOM 1696 O O . ASP A 1 212 ? -27.438 3.045 4.642 1.00 92.88 212 ASP A O 1
ATOM 1700 N N . GLY A 1 213 ? -25.246 2.842 5.080 1.00 92.31 213 GLY A N 1
ATOM 1701 C CA . GLY A 1 213 ? -25.108 4.087 5.841 1.00 92.31 213 GLY A CA 1
ATOM 1702 C C . GLY A 1 213 ? -25.464 3.953 7.325 1.00 92.31 213 GLY A C 1
ATOM 1703 O O . GLY A 1 213 ? -25.585 4.966 8.015 1.00 92.31 213 GLY A O 1
ATOM 1704 N N . SER A 1 214 ? -25.630 2.723 7.817 1.00 90.69 214 SER A N 1
ATOM 1705 C CA . SER A 1 214 ? -25.762 2.408 9.241 1.00 90.69 214 SER A CA 1
ATOM 1706 C C . SER A 1 214 ? -24.520 2.796 10.061 1.00 90.69 214 SER A C 1
ATOM 1708 O O . SER A 1 214 ? -23.403 2.908 9.551 1.00 90.69 214 SER A O 1
ATOM 1710 N N . ASP A 1 215 ? -24.720 2.994 11.366 1.00 90.94 215 ASP A N 1
ATOM 1711 C CA . ASP A 1 215 ? -23.641 3.288 12.311 1.00 90.94 215 ASP A CA 1
ATOM 1712 C C . ASP A 1 215 ? -22.788 2.036 12.592 1.00 90.94 215 ASP A C 1
ATOM 1714 O O . ASP A 1 215 ? -23.304 0.996 13.010 1.00 90.94 215 ASP A O 1
ATOM 1718 N N . LEU A 1 216 ? -21.467 2.153 12.421 1.00 92.44 216 LEU A N 1
ATOM 1719 C CA . LEU A 1 216 ? -20.503 1.082 12.696 1.00 92.44 216 LEU A CA 1
ATOM 1720 C C . LEU A 1 216 ? -20.332 0.787 14.198 1.00 92.44 216 LEU A C 1
ATOM 1722 O O . LEU A 1 216 ? -19.777 -0.252 14.546 1.00 92.44 216 LEU A O 1
ATOM 1726 N N . PHE A 1 217 ? -20.841 1.644 15.092 1.00 92.19 217 PHE A N 1
ATOM 1727 C CA . PHE A 1 217 ? -20.967 1.344 16.526 1.00 92.19 217 PHE A CA 1
ATOM 1728 C C . PHE A 1 217 ? -22.248 0.558 16.880 1.00 92.19 217 PHE A C 1
ATOM 1730 O O . PHE A 1 217 ? -22.520 0.307 18.060 1.00 92.19 217 PHE A O 1
ATOM 1737 N N . SER A 1 218 ? -23.054 0.153 15.891 1.00 93.25 218 SER A N 1
ATOM 1738 C CA . SER A 1 218 ? -24.158 -0.789 16.106 1.00 93.25 218 SER A CA 1
ATOM 1739 C C . SER A 1 218 ? -23.644 -2.193 16.454 1.00 93.25 218 SER A C 1
ATOM 1741 O O . SER A 1 218 ? -22.552 -2.593 16.052 1.00 93.25 218 SER A O 1
ATOM 1743 N N . LEU A 1 219 ? -24.439 -2.957 17.214 1.00 94.62 219 LEU A N 1
ATOM 1744 C CA . LEU A 1 219 ? -24.069 -4.321 17.612 1.00 94.62 219 LEU A CA 1
ATOM 1745 C C . LEU A 1 219 ? -23.813 -5.213 16.391 1.00 94.62 219 LEU A C 1
ATOM 1747 O O . LEU A 1 219 ? -22.827 -5.944 16.367 1.00 94.62 219 LEU A O 1
ATOM 1751 N N . ASP A 1 220 ? -24.692 -5.119 15.396 1.00 94.81 220 ASP A N 1
ATOM 1752 C CA . ASP A 1 220 ? -24.654 -5.956 14.202 1.00 94.81 220 ASP A CA 1
ATOM 1753 C C . ASP A 1 220 ? -23.378 -5.670 13.391 1.00 94.81 220 ASP A C 1
ATOM 1755 O O . ASP A 1 220 ? -22.624 -6.595 13.098 1.00 94.81 220 ASP A O 1
ATOM 1759 N N . ALA A 1 221 ? -23.034 -4.392 13.172 1.00 94.88 221 ALA A N 1
ATOM 1760 C CA . ALA A 1 221 ? -21.779 -4.008 12.521 1.00 94.88 221 ALA A CA 1
ATOM 1761 C C . ALA A 1 221 ? -20.531 -4.463 13.305 1.00 94.88 221 ALA A C 1
ATOM 1763 O O . ALA A 1 221 ? -19.550 -4.903 12.706 1.00 94.88 221 ALA A O 1
ATOM 1764 N N . ILE A 1 222 ? -20.549 -4.399 14.642 1.00 95.50 222 ILE A N 1
ATOM 1765 C CA . ILE A 1 222 ? -19.438 -4.885 15.480 1.00 95.50 222 ILE A CA 1
ATOM 1766 C C . ILE A 1 222 ? -19.273 -6.405 15.358 1.00 95.50 222 ILE A C 1
ATOM 1768 O O . ILE A 1 222 ? -18.143 -6.890 15.285 1.00 95.50 222 ILE A O 1
ATOM 1772 N N . HIS A 1 223 ? -20.372 -7.161 15.307 1.00 96.06 223 HIS A N 1
ATOM 1773 C CA . HIS A 1 223 ? -20.337 -8.612 15.095 1.00 96.06 223 HIS A CA 1
ATOM 1774 C C . HIS A 1 223 ? -19.880 -8.973 13.674 1.00 96.06 223 HIS A C 1
ATOM 1776 O O . HIS A 1 223 ? -19.081 -9.897 13.526 1.00 96.06 223 HIS A O 1
ATOM 1782 N N . GLU A 1 224 ? -20.283 -8.218 12.648 1.00 95.50 224 GLU A N 1
ATOM 1783 C CA . GLU A 1 224 ? -19.789 -8.386 11.273 1.00 95.50 224 GLU A CA 1
ATOM 1784 C C . GLU A 1 224 ? -18.282 -8.098 11.157 1.00 95.50 224 GLU A C 1
ATOM 1786 O O . GLU A 1 224 ? -17.542 -8.920 10.610 1.00 95.50 224 GLU A O 1
ATOM 1791 N N . MET A 1 225 ? -17.791 -6.989 11.727 1.00 95.50 225 MET A N 1
ATOM 1792 C CA . MET A 1 225 ? -16.354 -6.670 11.767 1.00 95.50 225 MET A CA 1
ATOM 1793 C C . MET A 1 225 ? -15.560 -7.764 12.501 1.00 95.50 225 MET A C 1
ATOM 1795 O O . MET A 1 225 ? -14.587 -8.290 11.958 1.00 95.50 225 MET A O 1
ATOM 1799 N N . CYS A 1 226 ? -16.037 -8.193 13.674 1.00 96.50 226 CYS A N 1
ATOM 1800 C CA . CYS A 1 226 ? -15.475 -9.306 14.447 1.00 96.50 226 CYS A CA 1
ATOM 1801 C C . CYS A 1 226 ? -15.424 -10.619 13.638 1.00 96.50 226 CYS A C 1
ATOM 1803 O O . CYS A 1 226 ? -14.429 -11.347 13.676 1.00 96.50 226 CYS A O 1
ATOM 1805 N N . GLN A 1 227 ? -16.462 -10.921 12.850 1.00 96.62 227 GLN A N 1
ATOM 1806 C CA . GLN A 1 227 ? -16.497 -12.102 11.987 1.00 96.62 227 GLN A CA 1
ATOM 1807 C C . GLN A 1 227 ? -15.491 -12.010 10.828 1.00 96.62 227 GLN A C 1
ATOM 1809 O O . GLN A 1 227 ? -14.825 -13.003 10.520 1.00 96.62 227 GLN A O 1
ATOM 1814 N N . ILE A 1 228 ? -15.349 -10.840 10.197 1.00 95.31 228 ILE A N 1
ATOM 1815 C CA . ILE A 1 228 ? -14.363 -10.609 9.129 1.00 95.31 228 ILE A CA 1
ATOM 1816 C C . ILE A 1 228 ? -12.938 -10.767 9.678 1.00 95.31 228 ILE A C 1
ATOM 1818 O O . ILE A 1 228 ? -12.133 -11.488 9.086 1.00 95.31 228 ILE A O 1
ATOM 1822 N N . GLU A 1 229 ? -12.645 -10.172 10.834 1.00 94.62 229 GLU A N 1
ATOM 1823 C CA . GLU A 1 229 ? -11.360 -10.295 11.532 1.00 94.62 229 GLU A CA 1
ATOM 1824 C C . GLU A 1 229 ? -11.041 -11.752 11.885 1.00 94.62 229 GLU A C 1
ATOM 1826 O O . GLU A 1 229 ? -9.972 -12.260 11.541 1.00 94.62 229 GLU A O 1
ATOM 1831 N N . HIS A 1 230 ? -11.993 -12.465 12.493 1.00 93.56 230 HIS A N 1
ATOM 1832 C CA . HIS A 1 230 ? -11.838 -13.870 12.867 1.00 93.56 230 HIS A CA 1
ATOM 1833 C C . HIS A 1 230 ? -11.588 -14.789 11.660 1.00 93.56 230 HIS A C 1
ATOM 1835 O O . HIS A 1 230 ? -10.827 -15.753 11.757 1.00 93.56 230 HIS A O 1
ATOM 1841 N N . ASN A 1 231 ? -12.202 -14.493 10.511 1.00 94.31 231 ASN A N 1
ATOM 1842 C CA . ASN A 1 231 ? -11.957 -15.221 9.268 1.00 94.31 231 ASN A CA 1
ATOM 1843 C C . ASN A 1 231 ? -10.590 -14.874 8.658 1.00 94.31 231 ASN A C 1
ATOM 1845 O O . ASN A 1 231 ? -9.901 -15.769 8.170 1.00 94.31 231 ASN A O 1
ATOM 1849 N N . MET A 1 232 ? -10.171 -13.606 8.716 1.00 92.62 232 MET A N 1
ATOM 1850 C CA . MET A 1 232 ? -8.867 -13.170 8.214 1.00 92.62 232 MET A CA 1
ATOM 1851 C C . MET A 1 232 ? -7.708 -13.780 9.011 1.00 92.62 232 MET A C 1
ATOM 1853 O O . MET A 1 232 ? -6.757 -14.276 8.410 1.00 92.62 232 MET A O 1
ATOM 1857 N N . MET A 1 233 ? -7.795 -13.801 10.344 1.00 90.62 233 MET A N 1
ATOM 1858 C CA . MET A 1 233 ? -6.742 -14.356 11.209 1.00 90.62 233 MET A CA 1
ATOM 1859 C C . MET A 1 233 ? -6.517 -15.864 11.003 1.00 90.62 233 MET A C 1
ATOM 1861 O O . MET A 1 233 ? -5.459 -16.378 11.350 1.00 90.62 233 MET A O 1
ATOM 1865 N N . LYS A 1 234 ? -7.476 -16.574 10.391 1.00 90.88 234 LYS A N 1
ATOM 1866 C CA . LYS A 1 234 ? -7.353 -17.993 10.011 1.00 90.88 234 LYS A CA 1
ATOM 1867 C C . LYS A 1 234 ? -6.733 -18.224 8.631 1.00 90.88 234 LYS A C 1
ATOM 1869 O O . LYS A 1 234 ? -6.541 -19.376 8.243 1.00 90.88 234 LYS A O 1
ATOM 1874 N N . LEU A 1 235 ? -6.456 -17.175 7.853 1.00 93.00 235 LEU A N 1
ATOM 1875 C CA . LEU A 1 235 ? -5.840 -17.337 6.537 1.00 93.00 235 LEU A CA 1
ATOM 1876 C C . LEU A 1 235 ? -4.403 -17.863 6.700 1.00 93.00 235 LEU A C 1
ATOM 1878 O O . LEU A 1 235 ? -3.642 -17.304 7.490 1.00 93.00 235 LEU A O 1
ATOM 1882 N N . PRO A 1 236 ? -3.970 -18.873 5.921 1.00 90.06 236 PRO A N 1
ATOM 1883 C CA . PRO A 1 236 ? -2.658 -19.502 6.108 1.00 90.06 236 PRO A CA 1
ATOM 1884 C C . PRO A 1 236 ? -1.489 -18.533 5.878 1.00 90.06 236 PRO A C 1
ATOM 1886 O O . PRO A 1 236 ? -0.427 -18.692 6.469 1.00 90.06 236 PRO A O 1
ATOM 1889 N N . GLY A 1 237 ? -1.686 -17.501 5.051 1.00 89.44 237 GLY A N 1
ATOM 1890 C CA . GLY A 1 237 ? -0.708 -16.426 4.880 1.00 89.44 237 GLY A CA 1
ATOM 1891 C C . GLY A 1 237 ? -0.582 -15.506 6.099 1.00 89.44 237 GLY A C 1
ATOM 1892 O O . GLY A 1 237 ? 0.493 -14.962 6.304 1.00 89.44 237 GLY A O 1
ATOM 1893 N N . VAL A 1 238 ? -1.643 -15.355 6.903 1.00 90.69 238 VAL A N 1
ATOM 1894 C CA . VAL A 1 238 ? -1.660 -14.526 8.123 1.00 90.69 238 VAL A CA 1
ATOM 1895 C C . VAL A 1 238 ? -1.073 -15.293 9.305 1.00 90.69 238 VAL A C 1
ATOM 1897 O O . VAL A 1 238 ? -0.234 -14.749 10.010 1.00 90.69 238 VAL A O 1
ATOM 1900 N N . VAL A 1 239 ? -1.427 -16.572 9.474 1.00 88.12 239 VAL A N 1
ATOM 1901 C CA . VAL A 1 239 ? -0.905 -17.428 10.562 1.00 88.12 239 VAL A CA 1
ATOM 1902 C C . VAL A 1 239 ? 0.630 -17.523 10.548 1.00 88.12 239 VAL A C 1
ATOM 1904 O O . VAL A 1 239 ? 1.252 -17.587 11.600 1.00 88.12 239 VAL A O 1
ATOM 1907 N N . ASN A 1 240 ? 1.256 -17.468 9.369 1.00 87.00 240 ASN A N 1
ATOM 1908 C CA . ASN A 1 240 ? 2.716 -17.534 9.224 1.00 87.00 240 ASN A CA 1
ATOM 1909 C C . ASN A 1 240 ? 3.450 -16.194 9.446 1.00 87.00 240 ASN A C 1
ATOM 1911 O O . ASN A 1 240 ? 4.679 -16.181 9.428 1.00 87.00 240 ASN A O 1
ATOM 1915 N N . ILE A 1 241 ? 2.729 -15.072 9.574 1.00 90.06 241 ILE A N 1
ATOM 1916 C CA . ILE A 1 241 ? 3.307 -13.719 9.728 1.00 90.06 241 ILE A CA 1
ATOM 1917 C C . ILE A 1 241 ? 2.733 -12.952 10.925 1.00 90.06 241 ILE A C 1
ATOM 1919 O O . ILE A 1 241 ? 3.087 -11.791 11.127 1.00 90.06 241 ILE A O 1
ATOM 1923 N N . CYS A 1 242 ? 1.800 -13.551 11.668 1.00 89.94 242 CYS A N 1
ATOM 1924 C CA . CYS A 1 242 ? 1.191 -12.917 12.823 1.00 89.94 242 CYS A CA 1
ATOM 1925 C C . CYS A 1 242 ? 2.215 -12.776 13.954 1.00 89.94 242 CYS A C 1
ATOM 1927 O O . CYS A 1 242 ? 3.107 -13.606 14.122 1.00 89.94 242 CYS A O 1
ATOM 1929 N N . GLU A 1 243 ? 2.055 -11.728 14.754 1.00 88.31 243 GLU A N 1
ATOM 1930 C CA . GLU A 1 243 ? 2.675 -11.671 16.073 1.00 88.31 243 GLU A CA 1
ATOM 1931 C C . GLU A 1 243 ? 2.067 -12.793 16.932 1.00 88.31 243 GLU A C 1
ATOM 1933 O O . GLU A 1 243 ? 0.864 -13.066 16.825 1.00 88.31 243 GLU A O 1
ATOM 1938 N N . THR A 1 244 ? 2.883 -13.476 17.738 1.00 87.81 244 THR A N 1
ATOM 1939 C CA . THR A 1 244 ? 2.471 -14.683 18.469 1.00 87.81 244 THR A CA 1
ATOM 1940 C C . THR A 1 244 ? 2.583 -14.521 19.978 1.00 87.81 244 THR A C 1
ATOM 1942 O O . THR A 1 244 ? 3.643 -14.161 20.484 1.00 87.81 244 THR A O 1
ATOM 1945 N N . ILE A 1 245 ? 1.518 -14.895 20.688 1.00 85.50 245 ILE A N 1
ATOM 1946 C CA . ILE A 1 245 ? 1.467 -14.996 22.155 1.00 85.50 245 ILE A CA 1
ATOM 1947 C C . ILE A 1 245 ? 2.362 -16.148 22.636 1.00 85.50 245 ILE A C 1
ATOM 1949 O O . ILE A 1 245 ? 3.082 -16.021 23.626 1.00 85.50 245 ILE A O 1
ATOM 1953 N N . SER A 1 246 ? 2.274 -17.275 21.926 1.00 82.00 246 SER A N 1
ATOM 1954 C CA . SER A 1 246 ? 2.990 -18.531 22.157 1.00 82.00 246 SER A CA 1
ATOM 1955 C C . SER A 1 246 ? 3.218 -19.243 20.804 1.00 82.00 246 SER A C 1
ATOM 1957 O O . SER A 1 246 ? 2.613 -18.840 19.803 1.00 82.00 246 SER A O 1
ATOM 1959 N N . PRO A 1 247 ? 4.075 -20.280 20.707 1.00 77.81 247 PRO A N 1
ATOM 1960 C CA . PRO A 1 247 ? 4.383 -20.942 19.435 1.00 77.81 247 PRO A CA 1
ATOM 1961 C C . PRO A 1 247 ? 3.145 -21.511 18.711 1.00 77.81 247 PRO A C 1
ATOM 1963 O O . PRO A 1 247 ? 2.663 -22.598 19.020 1.00 77.81 247 PRO A O 1
ATOM 1966 N N . GLY A 1 248 ? 2.660 -20.784 17.698 1.00 75.81 248 GLY A N 1
ATOM 1967 C CA . GLY A 1 248 ? 1.478 -21.139 16.901 1.00 75.81 248 GLY A CA 1
ATOM 1968 C C . GLY A 1 248 ? 0.167 -20.450 17.311 1.00 75.81 248 GLY A C 1
ATOM 1969 O O . GLY A 1 248 ? -0.840 -20.642 16.631 1.00 75.81 248 GLY A O 1
ATOM 1970 N N . GLU A 1 249 ? 0.161 -19.622 18.361 1.00 86.00 249 GLU A N 1
ATOM 1971 C CA . GLU A 1 249 ? -1.006 -18.833 18.781 1.00 86.00 249 GLU A CA 1
ATOM 1972 C C . GLU A 1 249 ? -0.836 -17.354 18.412 1.00 86.00 249 GLU A C 1
ATOM 1974 O O . GLU A 1 249 ? -0.055 -16.629 19.031 1.00 86.00 249 GLU A O 1
ATOM 1979 N N . CYS A 1 250 ? -1.586 -16.887 17.409 1.00 90.50 250 CYS A N 1
ATOM 1980 C CA . CYS A 1 250 ? -1.576 -15.481 17.002 1.00 90.50 250 CYS A CA 1
ATOM 1981 C C . CYS A 1 250 ? -2.195 -14.552 18.060 1.00 90.50 250 CYS A C 1
ATOM 1983 O O . CYS A 1 250 ? -3.226 -14.861 18.661 1.00 90.50 250 CYS A O 1
ATOM 1985 N N . CYS A 1 251 ? -1.622 -13.358 18.187 1.00 90.50 251 CYS A N 1
ATOM 1986 C CA . CYS A 1 251 ? -2.154 -12.238 18.958 1.00 90.50 251 CYS A CA 1
ATOM 1987 C C . CYS A 1 251 ? -3.555 -11.801 18.496 1.00 90.50 251 CYS A C 1
ATOM 1989 O O . CYS A 1 251 ? -3.883 -11.864 17.306 1.00 90.50 251 CYS A O 1
ATOM 1991 N N . GLN A 1 252 ? -4.375 -11.294 19.425 1.00 91.38 252 GLN A N 1
ATOM 1992 C CA . GLN A 1 252 ? -5.639 -10.647 19.065 1.00 91.38 252 GLN A CA 1
ATOM 1993 C C . GLN A 1 252 ? -5.376 -9.283 18.393 1.00 91.38 252 GLN A C 1
ATOM 1995 O O . GLN A 1 252 ? -4.521 -8.533 18.867 1.00 91.38 252 GLN A O 1
ATOM 2000 N N . PRO A 1 253 ? -6.097 -8.920 17.314 1.00 92.69 253 PRO A N 1
ATOM 2001 C CA . PRO A 1 253 ? -5.929 -7.624 16.657 1.00 92.69 253 PRO A CA 1
ATOM 2002 C C . PRO A 1 253 ? -6.590 -6.486 17.451 1.00 92.69 253 PRO A C 1
ATOM 2004 O O . PRO A 1 253 ? -7.676 -6.665 18.010 1.00 92.69 253 PRO A O 1
ATOM 2007 N N . TRP A 1 254 ? -5.990 -5.290 17.430 1.00 92.25 254 TRP A N 1
ATOM 2008 C CA . TRP A 1 254 ? -6.570 -4.063 18.000 1.00 92.25 254 TRP A CA 1
ATOM 2009 C C . TRP A 1 254 ? -7.770 -3.566 17.178 1.00 92.25 254 TRP A C 1
ATOM 2011 O O . TRP A 1 254 ? -7.649 -2.655 16.356 1.00 92.25 254 TRP A O 1
ATOM 2021 N N . SER A 1 255 ? -8.937 -4.169 17.383 1.00 93.94 255 SER A N 1
ATOM 2022 C CA . SER A 1 255 ? -10.183 -3.778 16.722 1.00 93.94 255 SER A CA 1
ATOM 2023 C C . SER A 1 255 ? -11.193 -3.147 17.669 1.00 93.94 255 SER A C 1
ATOM 2025 O O . SER A 1 255 ? -11.110 -3.295 18.888 1.00 93.94 255 SER A O 1
ATOM 2027 N N . LEU A 1 256 ? -12.192 -2.459 17.106 1.00 93.38 256 LEU A N 1
ATOM 2028 C CA . LEU A 1 256 ? -13.278 -1.852 17.878 1.00 93.38 256 LEU A CA 1
ATOM 2029 C C . LEU A 1 256 ? -13.995 -2.892 18.754 1.00 93.38 256 LEU A C 1
ATOM 2031 O O . LEU A 1 256 ? -14.201 -2.656 19.943 1.00 93.38 256 LEU A O 1
ATOM 2035 N N . GLY A 1 257 ? -14.321 -4.059 18.189 1.00 94.81 257 GLY A N 1
ATOM 2036 C CA . GLY A 1 257 ? -14.954 -5.152 18.928 1.00 94.81 257 GLY A CA 1
ATOM 2037 C C . GLY A 1 257 ? -14.075 -5.683 20.061 1.00 94.81 257 GLY A C 1
ATOM 2038 O O . GLY A 1 257 ? -14.578 -5.933 21.155 1.00 94.81 257 GLY A O 1
ATOM 2039 N N . ASN A 1 258 ? -12.765 -5.799 19.832 1.00 95.19 258 ASN A N 1
ATOM 2040 C CA . ASN A 1 258 ? -11.812 -6.272 20.835 1.00 95.19 258 ASN A CA 1
ATOM 2041 C C . ASN A 1 258 ? -11.531 -5.236 21.937 1.00 95.19 258 ASN A C 1
ATOM 2043 O O . ASN A 1 258 ? -11.406 -5.614 23.098 1.00 95.19 258 ASN A O 1
ATOM 2047 N N . TYR A 1 259 ? -11.536 -3.933 21.638 1.00 93.25 259 TYR A N 1
ATOM 2048 C CA . TYR A 1 259 ? -11.483 -2.894 22.675 1.00 93.25 259 TYR A CA 1
ATOM 2049 C C . TYR A 1 259 ? -12.748 -2.865 23.542 1.00 93.25 259 TYR A C 1
ATOM 2051 O O . TYR A 1 259 ? -12.645 -2.726 24.761 1.00 93.25 259 TYR A O 1
ATOM 2059 N N . ILE A 1 260 ? -13.938 -3.038 22.950 1.00 94.75 260 ILE A N 1
ATOM 2060 C CA . ILE A 1 260 ? -15.181 -3.173 23.728 1.00 94.75 260 ILE A CA 1
ATOM 2061 C C . ILE A 1 260 ? -15.130 -4.452 24.581 1.00 94.75 260 ILE A C 1
ATOM 2063 O O . ILE A 1 260 ? -15.536 -4.423 25.741 1.00 94.75 260 ILE A O 1
ATOM 2067 N N . ALA A 1 261 ? -14.592 -5.553 24.045 1.00 95.19 261 ALA A N 1
ATOM 2068 C CA . ALA A 1 261 ? -14.391 -6.791 24.792 1.00 95.19 261 ALA A CA 1
ATOM 2069 C C . ALA A 1 261 ? -13.471 -6.581 26.010 1.00 95.19 261 ALA A C 1
ATOM 2071 O O . ALA A 1 261 ? -13.899 -6.850 27.133 1.00 95.19 261 ALA A O 1
ATOM 2072 N N . LEU A 1 262 ? -12.274 -6.017 25.813 1.00 92.94 262 LEU A N 1
ATOM 2073 C CA . LEU A 1 262 ? -11.310 -5.696 26.872 1.00 92.94 262 LEU A CA 1
ATOM 2074 C C . LEU A 1 262 ? -11.930 -4.826 27.979 1.00 92.94 262 LEU A C 1
ATOM 2076 O O . LEU A 1 262 ? -11.900 -5.194 29.153 1.00 92.94 262 LEU A O 1
ATOM 2080 N N . LEU A 1 263 ? -12.561 -3.706 27.613 1.00 92.31 263 LEU A N 1
ATOM 2081 C CA . LEU A 1 263 ? -13.142 -2.754 28.572 1.00 92.31 263 LEU A CA 1
ATOM 2082 C C . LEU A 1 263 ? -14.327 -3.322 29.371 1.00 92.31 263 LEU A C 1
ATOM 2084 O O . LEU A 1 263 ? -14.660 -2.794 30.432 1.00 92.31 263 LEU A O 1
ATOM 2088 N N . HIS A 1 264 ? -14.940 -4.407 28.894 1.00 93.38 264 HIS A N 1
ATOM 2089 C CA . HIS A 1 264 ? -16.009 -5.131 29.582 1.00 93.38 264 HIS A CA 1
ATOM 2090 C C . HIS A 1 264 ? -15.589 -6.529 30.072 1.00 93.38 264 HIS A C 1
ATOM 2092 O O . HIS A 1 264 ? -16.450 -7.343 30.411 1.00 93.38 264 HIS A O 1
ATOM 2098 N N . ASN A 1 265 ? -14.278 -6.800 30.151 1.00 93.50 265 ASN A N 1
ATOM 2099 C CA . ASN A 1 265 ? -13.699 -8.066 30.612 1.00 93.50 265 ASN A CA 1
ATOM 2100 C C . ASN A 1 265 ? -14.299 -9.301 29.898 1.00 93.50 265 ASN A C 1
ATOM 2102 O O . ASN A 1 265 ? -14.703 -10.292 30.514 1.00 93.50 265 ASN A O 1
ATOM 2106 N N . ARG A 1 266 ? -14.415 -9.212 28.569 1.00 92.75 266 ARG A N 1
ATOM 2107 C CA . ARG A 1 266 ? -14.775 -10.309 27.662 1.00 92.75 266 ARG A CA 1
ATOM 2108 C C . ARG A 1 266 ? -13.515 -10.799 26.962 1.00 92.75 266 ARG A C 1
ATOM 2110 O O . ARG A 1 266 ? -12.689 -9.994 26.563 1.00 92.75 266 ARG A O 1
ATOM 2117 N N . THR A 1 267 ? -13.414 -12.101 26.717 1.00 89.94 267 THR A N 1
ATOM 2118 C CA . THR A 1 267 ? -12.271 -12.719 26.017 1.00 89.94 267 THR A CA 1
ATOM 2119 C C . THR A 1 267 ? -12.350 -12.647 24.486 1.00 89.94 267 THR A C 1
ATOM 2121 O O . THR A 1 267 ? -11.389 -13.003 23.807 1.00 89.94 267 THR A O 1
ATOM 2124 N N . SER A 1 268 ? -13.493 -12.234 23.924 1.00 92.50 268 SER A N 1
ATOM 2125 C CA . SER A 1 268 ? -13.727 -12.176 22.477 1.00 92.50 268 SER A CA 1
ATOM 2126 C C . SER A 1 268 ? -14.816 -11.166 22.107 1.00 92.50 268 SER A C 1
ATOM 2128 O O . SER A 1 268 ? -15.833 -11.057 22.799 1.00 92.50 268 SER A O 1
ATOM 2130 N N . CYS A 1 269 ? -14.641 -10.498 20.962 1.00 94.56 269 CYS A N 1
ATOM 2131 C CA . CYS A 1 269 ? -15.607 -9.571 20.372 1.00 94.56 269 CYS A CA 1
ATOM 2132 C C . CYS A 1 269 ? -17.003 -10.175 20.103 1.00 94.56 269 CYS A C 1
ATOM 2134 O O . CYS A 1 269 ? -17.992 -9.445 20.146 1.00 94.56 269 CYS A O 1
ATOM 2136 N N . PHE A 1 270 ? -17.135 -11.499 19.928 1.00 95.81 270 PHE A N 1
ATOM 2137 C CA . PHE A 1 270 ? -18.444 -12.155 19.751 1.00 95.81 270 PHE A CA 1
ATOM 2138 C C . PHE A 1 270 ? -19.349 -12.085 20.995 1.00 95.81 270 PHE A C 1
ATOM 2140 O O . PHE A 1 270 ? -20.560 -12.274 20.889 1.00 95.81 270 PHE A O 1
ATOM 2147 N N . HIS A 1 271 ? -18.787 -11.810 22.177 1.00 95.38 271 HIS A N 1
ATOM 2148 C CA . HIS A 1 271 ? -19.541 -11.677 23.428 1.00 95.38 271 HIS A CA 1
ATOM 2149 C C . HIS A 1 271 ? -19.918 -10.228 23.774 1.00 95.38 271 HIS A C 1
ATOM 2151 O O . HIS A 1 271 ? -20.496 -9.993 24.836 1.00 95.38 271 HIS A O 1
ATOM 2157 N N . VAL A 1 272 ? -19.618 -9.268 22.892 1.00 94.94 272 VAL A N 1
ATOM 2158 C CA . VAL A 1 272 ? -20.035 -7.867 23.034 1.00 94.94 272 VAL A CA 1
ATOM 2159 C C . VAL A 1 272 ? -21.551 -7.741 22.870 1.00 94.94 272 VAL A C 1
ATOM 2161 O O . VAL A 1 272 ? -22.153 -8.384 22.011 1.00 94.94 272 VAL A O 1
ATOM 2164 N N . THR A 1 273 ? -22.161 -6.877 23.680 1.00 95.31 273 THR A N 1
ATOM 2165 C CA . THR A 1 273 ? -23.595 -6.564 23.691 1.00 95.31 273 THR A CA 1
ATOM 2166 C C . THR A 1 273 ? -23.890 -5.130 23.237 1.00 95.31 273 THR A C 1
ATOM 2168 O O . THR A 1 273 ? -23.048 -4.233 23.289 1.00 95.31 273 THR A O 1
ATOM 2171 N N . ASN A 1 274 ? -25.141 -4.876 22.837 1.00 94.38 274 ASN A N 1
ATOM 2172 C CA . ASN A 1 274 ? -25.601 -3.570 22.343 1.00 94.38 274 ASN A CA 1
ATOM 2173 C C . ASN A 1 274 ? -25.418 -2.437 23.382 1.00 94.38 274 ASN A C 1
ATOM 2175 O O . ASN A 1 274 ? -25.130 -1.295 23.029 1.00 94.38 274 ASN A O 1
ATOM 2179 N N . SER A 1 275 ? -25.555 -2.746 24.676 1.00 93.75 275 SER A N 1
ATOM 2180 C CA . SER A 1 275 ? -25.314 -1.806 25.780 1.00 93.75 275 SER A CA 1
ATOM 2181 C C . SER A 1 275 ? -23.842 -1.424 25.936 1.00 93.75 275 SER A C 1
ATOM 2183 O O . SER A 1 275 ? -23.543 -0.256 26.178 1.00 93.75 275 SER A O 1
ATOM 2185 N N . GLU A 1 276 ? -22.932 -2.384 25.782 1.00 93.44 276 GLU A N 1
ATOM 2186 C CA . GLU A 1 276 ? -21.481 -2.181 25.888 1.00 93.44 276 GLU A CA 1
ATOM 2187 C C . GLU A 1 276 ? -20.991 -1.331 24.702 1.00 93.44 276 GLU A C 1
ATOM 2189 O O . GLU A 1 276 ? -20.405 -0.265 24.897 1.00 93.44 276 GLU A O 1
ATOM 2194 N N . ALA A 1 277 ? -21.394 -1.697 23.478 1.00 92.50 277 ALA A N 1
ATOM 2195 C CA . ALA A 1 277 ? -21.142 -0.928 22.256 1.00 92.50 277 ALA A CA 1
ATOM 2196 C C . ALA A 1 277 ? -21.611 0.539 22.352 1.00 92.50 277 ALA A C 1
ATOM 2198 O O . ALA A 1 277 ? -20.835 1.469 22.125 1.00 92.50 277 ALA A O 1
ATOM 2199 N N . LYS A 1 278 ? -22.864 0.770 22.774 1.00 91.19 278 LYS A N 1
ATOM 2200 C CA . LYS A 1 278 ? -23.418 2.126 22.960 1.00 91.19 278 LYS A CA 1
ATOM 2201 C C . LYS A 1 278 ? -22.733 2.918 24.071 1.00 91.19 278 LYS A C 1
ATOM 2203 O O . LYS A 1 278 ? -22.706 4.147 24.003 1.00 91.19 278 LYS A O 1
ATOM 2208 N N . THR A 1 279 ? -22.213 2.247 25.097 1.00 90.00 279 THR A N 1
ATOM 2209 C CA . THR A 1 279 ? -21.461 2.907 26.171 1.00 90.00 279 THR A CA 1
ATOM 2210 C C . THR A 1 279 ? -20.132 3.419 25.634 1.00 90.00 279 THR A C 1
ATOM 2212 O O . THR A 1 279 ? -19.834 4.601 25.798 1.00 90.00 279 THR A O 1
ATOM 2215 N N . LEU A 1 280 ? -19.391 2.584 24.901 1.00 86.88 280 LEU A N 1
ATOM 2216 C CA . LEU A 1 280 ? -18.130 2.988 24.284 1.00 86.88 280 LEU A CA 1
ATOM 2217 C C . LEU A 1 280 ? -18.319 4.089 23.229 1.00 86.88 280 LEU A C 1
ATOM 2219 O O . LEU A 1 280 ? -17.571 5.064 23.235 1.00 86.88 280 LEU A O 1
ATOM 2223 N N . ALA A 1 281 ? -19.362 4.000 22.396 1.00 88.06 281 ALA A N 1
ATOM 2224 C CA . ALA A 1 281 ? -19.695 5.057 21.443 1.00 88.06 281 ALA A CA 1
ATOM 2225 C C . ALA A 1 281 ? -19.898 6.409 22.153 1.00 88.06 281 ALA A C 1
ATOM 2227 O O . ALA A 1 281 ? -19.299 7.411 21.770 1.00 88.06 281 ALA A O 1
ATOM 2228 N N . ARG A 1 282 ? -20.683 6.444 23.242 1.00 87.25 282 ARG A N 1
ATOM 2229 C CA . ARG A 1 282 ? -20.895 7.663 24.048 1.00 87.25 282 ARG A CA 1
ATOM 2230 C C . ARG A 1 282 ? -19.604 8.206 24.659 1.00 87.25 282 ARG A C 1
ATOM 2232 O O . ARG A 1 282 ? -19.432 9.419 24.680 1.00 87.25 282 ARG A O 1
ATOM 2239 N N . LEU A 1 283 ? -18.711 7.341 25.143 1.00 85.31 283 LEU A N 1
ATOM 2240 C CA . LEU A 1 283 ? -17.412 7.763 25.677 1.00 85.31 283 LEU A CA 1
ATOM 2241 C C . LEU A 1 283 ? -16.541 8.401 24.584 1.00 85.31 283 LEU A C 1
ATOM 2243 O O . LEU A 1 283 ? -15.993 9.477 24.807 1.00 85.31 283 LEU A O 1
ATOM 2247 N N . ALA A 1 284 ? -16.486 7.806 23.388 1.00 82.69 284 ALA A N 1
ATOM 2248 C CA . ALA A 1 284 ? -15.772 8.376 22.245 1.00 82.69 284 ALA A CA 1
ATOM 2249 C C . ALA A 1 284 ? -16.341 9.747 21.828 1.00 82.69 284 ALA A C 1
ATOM 2251 O O . ALA A 1 284 ? -15.581 10.694 21.627 1.00 82.69 284 ALA A O 1
ATOM 2252 N N . TRP A 1 285 ? -17.673 9.885 21.777 1.00 79.00 285 TRP A N 1
ATOM 2253 C CA . TRP A 1 285 ? -18.334 11.172 21.531 1.00 79.00 285 TRP A CA 1
ATOM 2254 C C . TRP A 1 285 ? -17.976 12.228 22.585 1.00 79.00 285 TRP A C 1
ATOM 2256 O O . TRP A 1 285 ? -17.729 13.373 22.220 1.00 79.00 285 TRP A O 1
ATOM 2266 N N . LEU A 1 286 ? -17.922 11.863 23.872 1.00 80.94 286 LEU A N 1
ATOM 2267 C CA . LEU A 1 286 ? -17.575 12.795 24.950 1.00 80.94 286 LEU A CA 1
ATOM 2268 C C . LEU A 1 286 ? -16.132 13.299 24.846 1.00 80.94 286 LEU A C 1
ATOM 2270 O O . LEU A 1 286 ? -15.931 14.505 24.954 1.00 80.94 286 LEU A O 1
ATOM 2274 N N . VAL A 1 287 ? -15.158 12.415 24.591 1.00 74.12 287 VAL A N 1
ATOM 2275 C CA . VAL A 1 287 ? -13.736 12.796 24.456 1.00 74.12 287 VAL A CA 1
ATOM 2276 C C . VAL A 1 287 ? -13.546 13.794 23.311 1.00 74.12 287 VAL A C 1
ATOM 2278 O O . VAL A 1 287 ? -12.990 14.873 23.520 1.00 74.12 287 VAL A O 1
ATOM 2281 N N . LEU A 1 288 ? -14.105 13.490 22.134 1.00 66.44 288 LEU A N 1
ATOM 2282 C CA . LEU A 1 288 ? -14.053 14.387 20.976 1.00 66.44 288 LEU A CA 1
ATOM 2283 C C . LEU A 1 288 ? -14.753 15.726 21.243 1.00 66.44 288 LEU A C 1
ATOM 2285 O O . LEU A 1 288 ? -14.292 16.758 20.763 1.00 66.44 288 LEU A O 1
ATOM 2289 N N . TYR A 1 289 ? -15.840 15.735 22.022 1.00 62.91 289 TYR A N 1
ATOM 2290 C CA . TYR A 1 289 ? -16.522 16.976 22.388 1.00 62.91 289 TYR A CA 1
ATOM 2291 C C . TYR A 1 289 ? -15.719 17.803 23.402 1.00 62.91 289 TYR A C 1
ATOM 2293 O O . TYR A 1 289 ? -15.720 19.026 23.307 1.00 62.91 289 TYR A O 1
ATOM 2301 N N . SER A 1 290 ? -14.996 17.175 24.339 1.00 59.66 290 SER A N 1
ATOM 2302 C CA . SER A 1 290 ? -14.084 17.895 25.239 1.00 59.66 290 SER A CA 1
ATOM 2303 C C . SER A 1 290 ? -12.883 18.494 24.508 1.00 59.66 290 SER A C 1
ATOM 2305 O O . SER A 1 290 ? -12.567 19.652 24.764 1.00 59.66 290 SER A O 1
ATOM 2307 N N . ASP A 1 291 ? -12.278 17.787 23.549 1.00 54.41 291 ASP A N 1
ATOM 2308 C CA . ASP A 1 291 ? -11.206 18.361 22.723 1.00 54.41 291 ASP A CA 1
ATOM 2309 C C . ASP A 1 291 ? -11.729 19.508 21.839 1.00 54.41 291 ASP A C 1
ATOM 2311 O O . ASP A 1 291 ? -11.063 20.533 21.695 1.00 54.41 291 ASP A O 1
ATOM 2315 N N . LEU A 1 292 ? -12.960 19.406 21.319 1.00 49.72 292 LEU A N 1
ATOM 2316 C CA . LEU A 1 292 ? -13.608 20.501 20.586 1.00 49.72 292 LEU A CA 1
ATOM 2317 C C . LEU A 1 292 ? -13.899 21.725 21.479 1.00 49.72 292 LEU A C 1
ATOM 2319 O O . LEU A 1 292 ? -13.825 22.855 21.007 1.00 49.72 292 LEU A O 1
ATOM 2323 N N . VAL A 1 293 ? -14.206 21.508 22.762 1.00 49.34 293 VAL A N 1
ATOM 2324 C CA . VAL A 1 293 ? -14.441 22.563 23.770 1.00 49.34 293 VAL A CA 1
ATOM 2325 C C . VAL A 1 293 ? -13.134 23.169 24.307 1.00 49.34 293 VAL A C 1
ATOM 2327 O O . VAL A 1 293 ? -13.158 24.274 24.833 1.00 49.34 293 VAL A O 1
ATOM 2330 N N . ILE A 1 294 ? -11.987 22.502 24.147 1.00 45.97 294 ILE A N 1
ATOM 2331 C CA . ILE A 1 294 ? -10.656 23.053 24.475 1.00 45.97 294 ILE A CA 1
ATOM 2332 C C . ILE A 1 294 ? -10.091 23.914 23.321 1.00 45.97 294 ILE A C 1
ATOM 2334 O O . ILE A 1 294 ? -9.168 24.701 23.528 1.00 45.97 294 ILE A O 1
ATOM 2338 N N . VAL A 1 295 ? -10.653 23.797 22.111 1.00 44.59 295 VAL A N 1
ATOM 2339 C CA . VAL A 1 295 ? -10.226 24.523 20.895 1.00 44.59 295 VAL A CA 1
ATOM 2340 C C . VAL A 1 295 ? -11.172 25.695 20.533 1.00 44.59 295 VAL A C 1
ATOM 2342 O O . VAL A 1 295 ? -10.964 26.362 19.517 1.00 44.59 295 VAL A O 1
ATOM 2345 N N . LEU A 1 296 ? -12.173 25.992 21.375 1.00 39.84 296 LEU A N 1
ATOM 2346 C CA . LEU A 1 296 ? -13.120 27.117 21.250 1.00 39.84 296 LEU A CA 1
ATOM 2347 C C . LEU A 1 296 ? -12.971 28.139 22.391 1.00 39.84 296 LEU A C 1
ATOM 2349 O O . LEU A 1 296 ? -12.996 29.347 22.065 1.00 39.84 296 LEU A O 1
#

Secondary structure (DSSP, 8-state):
--------------------------------------------TTHHHHHHHHHHHHHHHHH-HHHHHHHHHHHHHHHHHHHHHHSPPPP-S-TTTT-S-TTSHHHHHHHHHHHHHHHTSTTSSS-SSGGGGGS----SSS-SS-PPP---------------------SS-------S---TTS----TTSS-SS---TTS-------SS---TTSHHHHHHHHHHHHHHTTSHHHHTTS-EEETTEEPPP--HHHHHHHHTT-SSGGG--HHHHHHHHHHHHHHHHHHHHH--

Foldseek 3Di:
DDDDDDDDDDDDDDDDDDDDDDDDDDDDDDDDDDDPPPCPPPDDPCVVVVVVVVVVVVVCCVPPVVVVVVVVVVVVVCVVVVCPPVDDDDDCPDVCPPVDPPPDPVSVVVVVVVVVVVQCPPPHVDDPDVVVVPDDPPPDDPDPPDDDDPPPDDPDDDDDDDDDDDPPDPPPPPPPPPPDDPPQPAFQCDPLNAFNDDDDPPDDDDDDDDPVRDDCLALVNLLVVQVVQVVVCPDPVNQVVADARHVSHHGDDPDPLSVLCSVVVHNGSNPDDRVSSVVVVVVVVVVVVVVVVVVD

InterPro domains:
  IPR052081 Dispatched hedgehog regulator [PTHR45951] (48-280)

pLDDT: mean 72.56, std 23.68, range [29.02, 97.81]